Protein AF-0000000079996835 (afdb_homodimer)

InterPro domains:
  IPR000182 GNAT domain [PF00583] (16-102)
  IPR000182 GNAT domain [PS51186] (2-111)
  IPR016181 Acyl-CoA N-acyltransferase [SSF55729] (4-100)
  IPR051646 N-terminal NatB acetyltransferase catalytic subunit [PTHR45910] (1-108)

Organism: Pan paniscus (NCBI:txid9597)

Sequence (222 aa):
MTTLRAFTCDDLFRFNNINLDPLTETYGIPFYLQYLAHWPEYFIVAEAPGGELMGYIMGKAEGSVAREEWHGHVTALSVAPEFRRLGLAAKLMELLEEISERYEESTFQGYMTTLRAFTCDDLFRFNNINLDPLTETYGIPFYLQYLAHWPEYFIVAEAPGGELMGYIMGKAEGSVAREEWHGHVTALSVAPEFRRLGLAAKLMELLEEISERYEESTFQGY

pLDDT: mean 91.18, std 12.42, range [34.47, 98.88]

Structure (mmCIF, N/CA/C/O backbone):
data_AF-0000000079996835-model_v1
#
loop_
_entity.id
_entity.type
_entity.pdbx_description
1 polymer 'N-alpha-acetyltransferase 20'
#
loop_
_atom_site.group_PDB
_atom_site.id
_atom_site.type_symbol
_atom_site.label_atom_id
_atom_site.label_alt_id
_atom_site.label_comp_id
_atom_site.label_asym_id
_atom_site.label_entity_id
_atom_site.label_seq_id
_atom_site.pdbx_PDB_ins_code
_atom_site.Cartn_x
_atom_site.Cartn_y
_atom_site.Cartn_z
_atom_site.occupancy
_atom_site.B_iso_or_equiv
_atom_site.auth_seq_id
_atom_site.auth_comp_id
_atom_site.auth_asym_id
_atom_site.auth_atom_id
_atom_site.pdbx_PDB_model_num
ATOM 1 N N . MET A 1 1 ? 9.383 -21.031 5.32 1 89.31 1 MET A N 1
ATOM 2 C CA . MET A 1 1 ? 8.906 -19.75 5.805 1 89.31 1 MET A CA 1
ATOM 3 C C . MET A 1 1 ? 9.094 -18.656 4.746 1 89.31 1 MET A C 1
ATOM 5 O O . MET A 1 1 ? 10.008 -18.75 3.92 1 89.31 1 MET A O 1
ATOM 9 N N . THR A 1 2 ? 8.156 -17.766 4.52 1 96.62 2 THR A N 1
ATOM 10 C CA . THR A 1 2 ? 8.25 -16.688 3.543 1 96.62 2 THR A CA 1
ATOM 11 C C . THR A 1 2 ? 9.492 -15.836 3.797 1 96.62 2 THR A C 1
ATOM 13 O O . THR A 1 2 ? 9.805 -15.5 4.941 1 96.62 2 THR A O 1
ATOM 16 N N . THR A 1 3 ? 10.273 -15.68 2.754 1 98.19 3 THR A N 1
ATOM 17 C CA . THR A 1 3 ? 11.43 -14.789 2.842 1 98.19 3 THR A CA 1
ATOM 18 C C . THR A 1 3 ? 11.164 -13.484 2.094 1 98.19 3 THR A C 1
ATOM 20 O O . THR A 1 3 ? 10.648 -13.5 0.971 1 98.19 3 THR A O 1
ATOM 23 N N . LEU A 1 4 ? 11.469 -12.336 2.746 1 98.62 4 LEU A N 1
ATOM 24 C CA . LEU A 1 4 ? 11.5 -11.039 2.068 1 98.62 4 LEU A CA 1
ATOM 25 C C . LEU A 1 4 ? 12.922 -10.68 1.652 1 98.62 4 LEU A C 1
ATOM 27 O O . LEU A 1 4 ? 13.828 -10.664 2.486 1 98.62 4 LEU A O 1
ATOM 31 N N . ARG A 1 5 ? 13.094 -10.461 0.424 1 98.5 5 ARG A N 1
ATOM 32 C CA . ARG A 1 5 ? 14.422 -10.156 -0.09 1 98.5 5 ARG A CA 1
ATOM 33 C C . ARG A 1 5 ? 14.352 -9.117 -1.209 1 98.5 5 ARG A C 1
ATOM 35 O O . ARG A 1 5 ? 13.273 -8.828 -1.725 1 98.5 5 ARG A O 1
ATOM 42 N N . ALA A 1 6 ? 15.578 -8.633 -1.584 1 98.44 6 ALA A N 1
ATOM 43 C CA . ALA A 1 6 ? 15.664 -7.727 -2.725 1 98.44 6 ALA A CA 1
ATOM 44 C C . ALA A 1 6 ? 15.242 -8.422 -4.016 1 98.44 6 ALA A C 1
ATOM 46 O O . ALA A 1 6 ? 15.57 -9.586 -4.234 1 98.44 6 ALA A O 1
ATOM 47 N N . PHE A 1 7 ? 14.484 -7.676 -4.844 1 98.81 7 PHE A N 1
ATOM 48 C CA . PHE A 1 7 ? 14.148 -8.125 -6.191 1 98.81 7 PHE A CA 1
ATOM 49 C C . PHE A 1 7 ? 15.383 -8.156 -7.078 1 98.81 7 PHE A C 1
ATOM 51 O O . PHE A 1 7 ? 16.234 -7.266 -6.992 1 98.81 7 PHE A O 1
ATOM 58 N N . THR A 1 8 ? 15.508 -9.18 -7.867 1 98.44 8 THR A N 1
ATOM 59 C CA . THR A 1 8 ? 16.609 -9.281 -8.82 1 98.44 8 THR A CA 1
ATOM 60 C C . THR A 1 8 ? 16.078 -9.273 -10.25 1 98.44 8 THR A C 1
ATOM 62 O O . THR A 1 8 ? 14.883 -9.469 -10.484 1 98.44 8 THR A O 1
ATOM 65 N N . CYS A 1 9 ? 17 -9.07 -11.234 1 97.75 9 CYS A N 1
ATOM 66 C CA . CYS A 1 9 ? 16.625 -9.102 -12.641 1 97.75 9 CYS A CA 1
ATOM 67 C C . CYS A 1 9 ? 16.031 -10.453 -13.023 1 97.75 9 CYS A C 1
ATOM 69 O O . CYS A 1 9 ? 15.109 -10.531 -13.828 1 97.75 9 CYS A O 1
ATOM 71 N N . ASP A 1 10 ? 16.531 -11.5 -12.414 1 98.12 10 ASP A N 1
ATOM 72 C CA . ASP A 1 10 ? 16.031 -12.836 -12.711 1 98.12 10 ASP A CA 1
ATOM 73 C C . ASP A 1 10 ? 14.57 -12.977 -12.32 1 98.12 10 ASP A C 1
ATOM 75 O O . ASP A 1 10 ? 13.836 -13.758 -12.922 1 98.12 10 ASP A O 1
ATOM 79 N N . ASP A 1 11 ? 14.125 -12.273 -11.375 1 98.62 11 ASP A N 1
ATOM 80 C CA . ASP A 1 11 ? 12.75 -12.352 -10.898 1 98.62 11 ASP A CA 1
ATOM 81 C C . ASP A 1 11 ? 11.773 -11.859 -11.969 1 98.62 11 ASP A C 1
ATOM 83 O O . ASP A 1 11 ? 10.602 -12.219 -11.961 1 98.62 11 ASP A O 1
ATOM 87 N N . LEU A 1 12 ? 12.289 -11.039 -12.945 1 97.81 12 LEU A N 1
ATOM 88 C CA . LEU A 1 12 ? 11.453 -10.531 -14.031 1 97.81 12 LEU A CA 1
ATOM 89 C C . LEU A 1 12 ? 10.945 -11.68 -14.906 1 97.81 12 LEU A C 1
ATOM 91 O O . LEU A 1 12 ? 9.898 -11.562 -15.539 1 97.81 12 LEU A O 1
ATOM 95 N N . PHE A 1 13 ? 11.641 -12.766 -14.844 1 96.94 13 PHE A N 1
ATOM 96 C CA . PHE A 1 13 ? 11.258 -13.922 -15.656 1 96.94 13 PHE A CA 1
ATOM 97 C C . PHE A 1 13 ? 10.43 -14.906 -14.844 1 96.94 13 PHE A C 1
ATOM 99 O O . PHE A 1 13 ? 9.945 -15.898 -15.383 1 96.94 13 PHE A O 1
ATOM 106 N N . ARG A 1 14 ? 10.195 -14.578 -13.602 1 97.69 14 ARG A N 1
ATOM 107 C CA . ARG A 1 14 ? 9.602 -15.578 -12.734 1 97.69 14 ARG A CA 1
ATOM 108 C C . ARG A 1 14 ? 8.312 -15.062 -12.102 1 97.69 14 ARG A C 1
ATOM 110 O O . ARG A 1 14 ? 7.586 -15.82 -11.453 1 97.69 14 ARG A O 1
ATOM 117 N N . PHE A 1 15 ? 7.984 -13.773 -12.211 1 97.69 15 PHE A N 1
ATOM 118 C CA . PHE A 1 15 ? 6.918 -13.227 -11.383 1 97.69 15 PHE A CA 1
ATOM 119 C C . PHE A 1 15 ? 5.598 -13.211 -12.148 1 97.69 15 PHE A C 1
ATOM 121 O O . PHE A 1 15 ? 4.699 -12.43 -11.828 1 97.69 15 PHE A O 1
ATOM 128 N N . ASN A 1 16 ? 5.43 -14.078 -13.195 1 96.69 16 ASN A N 1
ATOM 129 C CA . ASN A 1 16 ? 4.227 -14.117 -14.023 1 96.69 16 ASN A CA 1
ATOM 130 C C . ASN A 1 16 ? 3.002 -14.531 -13.211 1 96.69 16 ASN A C 1
ATOM 132 O O . ASN A 1 16 ? 1.889 -14.078 -13.484 1 96.69 16 ASN A O 1
ATOM 136 N N . ASN A 1 17 ? 3.197 -15.453 -12.328 1 96.94 17 ASN A N 1
ATOM 137 C CA . ASN A 1 17 ? 2.066 -15.867 -11.508 1 96.94 17 ASN A CA 1
ATOM 138 C C . ASN A 1 17 ? 1.447 -14.68 -10.773 1 96.94 17 ASN A C 1
ATOM 140 O O . ASN A 1 17 ? 0.277 -14.727 -10.391 1 96.94 17 ASN A O 1
ATOM 144 N N . ILE A 1 18 ? 2.256 -13.641 -10.5 1 97.44 18 ILE A N 1
ATOM 145 C CA . ILE A 1 18 ? 1.766 -12.414 -9.883 1 97.44 18 ILE A CA 1
ATOM 146 C C . ILE A 1 18 ? 1.164 -11.5 -10.953 1 97.44 18 ILE A C 1
ATOM 148 O O . ILE A 1 18 ? 0.012 -11.078 -10.844 1 97.44 18 ILE A O 1
ATOM 152 N N . ASN A 1 19 ? 1.888 -11.32 -12.047 1 96.44 19 ASN A N 1
ATOM 153 C CA . ASN A 1 19 ? 1.598 -10.227 -12.969 1 96.44 19 ASN A CA 1
ATOM 154 C C . ASN A 1 19 ? 0.562 -10.633 -14.016 1 96.44 19 ASN A C 1
ATOM 156 O O . ASN A 1 19 ? -0.036 -9.773 -14.664 1 96.44 19 ASN A O 1
ATOM 160 N N . LEU A 1 20 ? 0.312 -11.938 -14.148 1 93.94 20 LEU A N 1
ATOM 161 C CA . LEU A 1 20 ? -0.724 -12.352 -15.086 1 93.94 20 LEU A CA 1
ATOM 162 C C . LEU A 1 20 ? -2.109 -12.227 -14.461 1 93.94 20 LEU A C 1
ATOM 164 O O . LEU A 1 20 ? -3.121 -12.344 -15.156 1 93.94 20 LEU A O 1
ATOM 168 N N . ASP A 1 21 ? -2.129 -12.016 -13.203 1 90.75 21 ASP A N 1
ATOM 169 C CA . ASP A 1 21 ? -3.389 -11.695 -12.531 1 90.75 21 ASP A CA 1
ATOM 170 C C . ASP A 1 21 ? -4.02 -10.438 -13.117 1 90.75 21 ASP A C 1
ATOM 172 O O . ASP A 1 21 ? -3.4 -9.367 -13.125 1 90.75 21 ASP A O 1
ATOM 176 N N . PRO A 1 22 ? -5.277 -10.461 -13.594 1 86 22 PRO A N 1
ATOM 177 C CA . PRO A 1 22 ? -5.91 -9.297 -14.227 1 86 22 PRO A CA 1
ATOM 178 C C . PRO A 1 22 ? -6.062 -8.117 -13.266 1 86 22 PRO A C 1
ATOM 180 O O . PRO A 1 22 ? -6.266 -6.98 -13.711 1 86 22 PRO A O 1
ATOM 183 N N . LEU A 1 23 ? -5.93 -8.359 -11.969 1 82.19 23 LEU A N 1
ATOM 184 C CA . LEU A 1 23 ? -6.109 -7.301 -10.984 1 82.19 23 LEU A CA 1
ATOM 185 C C . LEU A 1 23 ? -4.785 -6.613 -10.68 1 82.19 23 LEU A C 1
ATOM 187 O O . LEU A 1 23 ? -4.758 -5.59 -9.984 1 82.19 23 LEU A O 1
ATOM 191 N N . THR A 1 24 ? -3.715 -7.188 -11.133 1 89.06 24 THR A N 1
ATOM 192 C CA . THR A 1 24 ? -2.398 -6.57 -11 1 89.06 24 THR A CA 1
ATOM 193 C C . THR A 1 24 ? -2.127 -5.617 -12.156 1 89.06 24 THR A C 1
ATOM 195 O O . THR A 1 24 ? -2.307 -5.977 -13.32 1 89.06 24 THR A O 1
ATOM 198 N N . GLU A 1 25 ? -1.772 -4.332 -11.766 1 88.25 25 GLU A N 1
ATOM 199 C CA . GLU A 1 25 ? -1.238 -3.443 -12.797 1 88.25 25 GLU A CA 1
ATOM 200 C C . GLU A 1 25 ? 0.163 -3.873 -13.219 1 88.25 25 GLU A C 1
ATOM 202 O O . GLU A 1 25 ? 1.099 -3.844 -12.414 1 88.25 25 GLU A O 1
ATOM 207 N N . THR A 1 26 ? 0.209 -4.277 -14.477 1 94.94 26 THR A N 1
ATOM 208 C CA . THR A 1 26 ? 1.486 -4.762 -14.992 1 94.94 26 THR A CA 1
ATOM 209 C C . THR A 1 26 ? 2.141 -3.715 -15.883 1 94.94 26 THR A C 1
ATOM 211 O O . THR A 1 26 ? 1.493 -3.156 -16.766 1 94.94 26 THR A O 1
ATOM 214 N N . TYR A 1 27 ? 3.443 -3.551 -15.648 1 96.94 27 TYR A N 1
ATOM 215 C CA . TYR A 1 27 ? 4.242 -2.613 -16.438 1 96.94 27 TYR A CA 1
ATOM 216 C C . TYR A 1 27 ? 5.145 -3.352 -17.422 1 96.94 27 TYR A C 1
ATOM 218 O O . TYR A 1 27 ? 5.32 -4.57 -17.312 1 96.94 27 TYR A O 1
ATOM 226 N N . GLY A 1 28 ? 5.668 -2.621 -18.438 1 97.06 28 GLY A N 1
ATOM 227 C CA . GLY A 1 28 ? 6.688 -3.211 -19.297 1 97.06 28 GLY A CA 1
ATOM 228 C C . GLY A 1 28 ? 7.996 -3.467 -18.578 1 97.06 28 GLY A C 1
ATOM 229 O O . GLY A 1 28 ? 8.297 -2.807 -17.578 1 97.06 28 GLY A O 1
ATOM 230 N N . ILE A 1 29 ? 8.789 -4.324 -19.141 1 97.06 29 ILE A N 1
ATOM 231 C CA . ILE A 1 29 ? 10.039 -4.75 -18.531 1 97.06 29 ILE A CA 1
ATOM 232 C C . ILE A 1 29 ? 10.945 -3.541 -18.312 1 97.06 29 ILE A C 1
ATOM 234 O O . ILE A 1 29 ? 11.555 -3.393 -17.25 1 97.06 29 ILE A O 1
ATOM 238 N N . PRO A 1 30 ? 11.078 -2.6 -19.266 1 98.19 30 PRO A N 1
ATOM 239 C CA . PRO A 1 30 ? 11.961 -1.453 -19.031 1 98.19 30 PRO A CA 1
ATOM 240 C C . PRO A 1 30 ? 11.578 -0.647 -17.797 1 98.19 30 PRO A C 1
ATOM 242 O O . PRO A 1 30 ? 12.453 -0.089 -17.125 1 98.19 30 PRO A O 1
ATOM 245 N N . PHE A 1 31 ? 10.328 -0.581 -17.484 1 98.56 31 PHE A N 1
ATOM 246 C CA . PHE A 1 31 ? 9.859 0.15 -16.312 1 98.56 31 PHE A CA 1
ATOM 247 C C . PHE A 1 31 ? 10.375 -0.497 -15.039 1 98.56 31 PHE A C 1
ATOM 249 O O . PHE A 1 31 ? 10.93 0.184 -14.172 1 98.56 31 PHE A O 1
ATOM 256 N N . TYR A 1 32 ? 10.203 -1.784 -14.953 1 98.44 32 TYR A N 1
ATOM 257 C CA . TYR A 1 32 ? 10.711 -2.506 -13.797 1 98.44 32 TYR A CA 1
ATOM 258 C C . TYR A 1 32 ? 12.227 -2.354 -13.672 1 98.44 32 TYR A C 1
ATOM 260 O O . TYR A 1 32 ? 12.75 -2.166 -12.57 1 98.44 32 TYR A O 1
ATOM 268 N N . LEU A 1 33 ? 12.859 -2.369 -14.789 1 98.44 33 LEU A N 1
ATOM 269 C CA . LEU A 1 33 ? 14.312 -2.266 -14.781 1 98.44 33 LEU A CA 1
ATOM 270 C C . LEU A 1 33 ? 14.758 -0.882 -14.328 1 98.44 33 LEU A C 1
ATOM 272 O O . LEU A 1 33 ? 15.781 -0.747 -13.648 1 98.44 33 LEU A O 1
ATOM 276 N N . GLN A 1 34 ? 14.094 0.118 -14.656 1 98.25 34 GLN A N 1
ATOM 277 C CA . GLN A 1 34 ? 14.406 1.466 -14.188 1 98.25 34 GLN A CA 1
ATOM 278 C C . GLN A 1 34 ? 14.344 1.548 -12.664 1 98.25 34 GLN A C 1
ATOM 280 O O . GLN A 1 34 ? 15.242 2.119 -12.039 1 98.25 34 GLN A O 1
ATOM 285 N N . TYR A 1 35 ? 13.359 0.982 -12.164 1 97.88 35 TYR A N 1
ATOM 286 C CA . TYR A 1 35 ? 13.219 1.005 -10.719 1 97.88 35 TYR A CA 1
ATOM 287 C C . TYR A 1 35 ? 14.32 0.185 -10.047 1 97.88 35 TYR A C 1
ATOM 289 O O . TYR A 1 35 ? 14.867 0.592 -9.023 1 97.88 35 TYR A O 1
ATOM 297 N N . LEU A 1 36 ? 14.578 -0.974 -10.641 1 98.12 36 LEU A N 1
ATOM 298 C CA . LEU A 1 36 ? 15.641 -1.817 -10.109 1 98.12 36 LEU A CA 1
ATOM 299 C C . LEU A 1 36 ? 16.984 -1.093 -10.148 1 98.12 36 LEU A C 1
ATOM 301 O O . LEU A 1 36 ? 17.781 -1.201 -9.219 1 98.12 36 LEU A O 1
ATOM 305 N N . ALA A 1 37 ? 17.234 -0.301 -11.141 1 97.75 37 ALA A N 1
ATOM 306 C CA . ALA A 1 37 ? 18.5 0.398 -11.336 1 97.75 37 ALA A CA 1
ATOM 307 C C . ALA A 1 37 ? 18.625 1.58 -10.375 1 97.75 37 ALA A C 1
ATOM 309 O O . ALA A 1 37 ? 19.703 1.837 -9.836 1 97.75 37 ALA A O 1
ATOM 310 N N . HIS A 1 38 ? 17.531 2.211 -10.086 1 97 38 HIS A N 1
ATOM 311 C CA . HIS A 1 38 ? 17.609 3.477 -9.367 1 97 38 HIS A CA 1
ATOM 312 C C . HIS A 1 38 ? 17.297 3.293 -7.887 1 97 38 HIS A C 1
ATOM 314 O O . HIS A 1 38 ? 17.828 4.008 -7.035 1 97 38 HIS A O 1
ATOM 320 N N . TRP A 1 39 ? 16.406 2.4 -7.621 1 96.69 39 TRP A N 1
ATOM 321 C CA . TRP A 1 39 ? 15.945 2.221 -6.246 1 96.69 39 TRP A CA 1
ATOM 322 C C . TRP A 1 39 ? 15.898 0.743 -5.875 1 96.69 39 TRP A C 1
ATOM 324 O O . TRP A 1 39 ? 14.875 0.244 -5.402 1 96.69 39 TRP A O 1
ATOM 334 N N . PRO A 1 40 ? 17 -0.025 -5.984 1 97.44 40 PRO A N 1
ATOM 335 C CA . PRO A 1 40 ? 16.969 -1.468 -5.73 1 97.44 40 PRO A CA 1
ATOM 336 C C . PRO A 1 40 ? 16.531 -1.808 -4.309 1 97.44 40 PRO A C 1
ATOM 338 O O . PRO A 1 40 ? 15.914 -2.848 -4.078 1 97.44 40 PRO A O 1
ATOM 341 N N . GLU A 1 41 ? 16.75 -0.926 -3.314 1 96.94 41 GLU A N 1
ATOM 342 C CA . GLU A 1 41 ? 16.375 -1.192 -1.931 1 96.94 41 GLU A CA 1
ATOM 343 C C . GLU A 1 41 ? 14.859 -1.11 -1.75 1 96.94 41 GLU A C 1
ATOM 345 O O . GLU A 1 41 ? 14.312 -1.646 -0.782 1 96.94 41 GLU A O 1
ATOM 350 N N . TYR A 1 42 ? 14.211 -0.406 -2.688 1 97.75 42 TYR A N 1
ATOM 351 C CA . TYR A 1 42 ? 12.773 -0.206 -2.609 1 97.75 42 TYR A CA 1
ATOM 352 C C . TYR A 1 42 ? 12.031 -1.228 -3.465 1 97.75 42 TYR A C 1
ATOM 354 O O . TYR A 1 42 ? 10.844 -1.062 -3.754 1 97.75 42 TYR A O 1
ATOM 362 N N . PHE A 1 43 ? 12.688 -2.232 -3.943 1 98.75 43 PHE A N 1
ATOM 363 C CA . PHE A 1 43 ? 12.117 -3.295 -4.762 1 98.75 43 PHE A CA 1
ATOM 364 C C . PHE A 1 43 ? 12.305 -4.652 -4.098 1 98.75 43 PHE A C 1
ATOM 366 O O . PHE A 1 43 ? 13.383 -5.246 -4.184 1 98.75 43 PHE A O 1
ATOM 373 N N . ILE A 1 44 ? 11.211 -5.117 -3.459 1 98.81 44 ILE A N 1
ATOM 374 C CA . ILE A 1 44 ? 11.266 -6.273 -2.57 1 98.81 44 ILE A CA 1
ATOM 375 C C . ILE A 1 44 ? 10.305 -7.352 -3.064 1 98.81 44 ILE A C 1
ATOM 377 O O . ILE A 1 44 ? 9.203 -7.043 -3.535 1 98.81 44 ILE A O 1
ATOM 381 N N . VAL A 1 45 ? 10.711 -8.547 -2.934 1 98.88 45 VAL A N 1
ATOM 382 C CA . VAL A 1 45 ? 9.867 -9.672 -3.309 1 98.88 45 VAL A CA 1
ATOM 383 C C . VAL A 1 45 ? 9.727 -10.625 -2.129 1 98.88 45 VAL A C 1
ATOM 385 O O . VAL A 1 45 ? 10.664 -10.805 -1.349 1 98.88 45 VAL A O 1
ATOM 388 N N . ALA A 1 46 ? 8.555 -11.117 -1.903 1 98.88 46 ALA A N 1
ATOM 389 C CA . ALA A 1 46 ? 8.281 -12.227 -0.994 1 98.88 46 ALA A CA 1
ATOM 390 C C . ALA A 1 46 ? 8.406 -13.57 -1.713 1 98.88 46 ALA A C 1
ATOM 392 O O . ALA A 1 46 ? 7.777 -13.781 -2.754 1 98.88 46 ALA A O 1
ATOM 393 N N . GLU A 1 47 ? 9.203 -14.422 -1.132 1 98.88 47 GLU A N 1
ATOM 394 C CA . GLU A 1 47 ? 9.484 -15.711 -1.767 1 98.88 47 GLU A CA 1
ATOM 395 C C . GLU A 1 47 ? 9.172 -16.875 -0.826 1 98.88 47 GLU A C 1
ATOM 397 O O . GLU A 1 47 ? 9.539 -16.828 0.352 1 98.88 47 GLU A O 1
ATOM 402 N N . ALA A 1 48 ? 8.508 -17.891 -1.335 1 98.5 48 ALA A N 1
ATOM 403 C CA . ALA A 1 48 ? 8.211 -19.109 -0.588 1 98.5 48 ALA A CA 1
ATOM 404 C C . ALA A 1 48 ? 9.453 -19.984 -0.448 1 98.5 48 ALA A C 1
ATOM 406 O O . ALA A 1 48 ? 10.43 -19.812 -1.182 1 98.5 48 ALA A O 1
ATOM 407 N N . PRO A 1 49 ? 9.391 -20.891 0.499 1 96.94 49 PRO A N 1
ATOM 408 C CA . PRO A 1 49 ? 10.539 -21.797 0.679 1 96.94 49 PRO A CA 1
ATOM 409 C C . PRO A 1 49 ? 10.914 -22.531 -0.599 1 96.94 49 PRO A C 1
ATOM 411 O O . PRO A 1 49 ? 12.094 -22.812 -0.838 1 96.94 49 PRO A O 1
ATOM 414 N N . GLY A 1 50 ? 10 -22.828 -1.411 1 96.19 50 GLY A N 1
ATOM 415 C CA . GLY A 1 50 ? 10.234 -23.547 -2.648 1 96.19 50 GLY A CA 1
ATOM 416 C C . GLY A 1 50 ? 10.695 -22.656 -3.787 1 96.19 50 GLY A C 1
ATOM 417 O O . GLY A 1 50 ? 10.938 -23.141 -4.898 1 96.19 50 GLY A O 1
ATOM 418 N N . GLY A 1 51 ? 10.773 -21.438 -3.582 1 97.12 51 GLY A N 1
ATOM 419 C CA . GLY A 1 51 ? 11.297 -20.531 -4.582 1 97.12 51 GLY A CA 1
ATOM 420 C C . GLY A 1 51 ? 10.211 -19.781 -5.328 1 97.12 51 GLY A C 1
ATOM 421 O O . GLY A 1 51 ? 10.5 -18.859 -6.105 1 97.12 51 GLY A O 1
ATOM 422 N N . GLU A 1 52 ? 8.992 -20.109 -5.102 1 98.12 52 GLU A N 1
ATOM 423 C CA . GLU A 1 52 ? 7.883 -19.422 -5.762 1 98.12 52 GLU A CA 1
ATOM 424 C C . GLU A 1 52 ? 7.762 -17.969 -5.277 1 98.12 52 GLU A C 1
ATOM 426 O O . GLU A 1 52 ? 7.875 -17.703 -4.082 1 98.12 52 GLU A O 1
ATOM 431 N N . LEU A 1 53 ? 7.656 -17.078 -6.266 1 98.75 53 LEU A N 1
ATOM 432 C CA . LEU A 1 53 ? 7.41 -15.703 -5.883 1 98.75 53 LEU A CA 1
ATOM 433 C C . LEU A 1 53 ? 5.961 -15.508 -5.453 1 98.75 53 LEU A C 1
ATOM 435 O O . LEU A 1 53 ? 5.035 -15.883 -6.176 1 98.75 53 LEU A O 1
ATOM 439 N N . MET A 1 54 ? 5.82 -14.953 -4.258 1 98.69 54 MET A N 1
ATOM 440 C CA . MET A 1 54 ? 4.496 -14.844 -3.65 1 98.69 54 MET A CA 1
ATOM 441 C C . MET A 1 54 ? 3.904 -13.461 -3.889 1 98.69 54 MET A C 1
ATOM 443 O O . MET A 1 54 ? 2.684 -13.312 -3.971 1 98.69 54 MET A O 1
ATOM 447 N N . GLY A 1 55 ? 4.633 -12.414 -3.99 1 98.62 55 GLY A N 1
ATOM 448 C CA . GLY A 1 55 ? 4.273 -11.016 -4.172 1 98.62 55 GLY A CA 1
ATOM 449 C C . GLY A 1 55 ? 5.473 -10.086 -4.156 1 98.62 55 GLY A C 1
ATOM 450 O O . GLY A 1 55 ? 6.594 -10.516 -3.869 1 98.62 55 GLY A O 1
ATOM 451 N N . TYR A 1 56 ? 5.234 -8.891 -4.512 1 98.81 56 TYR A N 1
ATOM 452 C CA . TYR A 1 56 ? 6.32 -7.922 -4.457 1 98.81 56 TYR A CA 1
ATOM 453 C C . TYR A 1 56 ? 5.789 -6.516 -4.211 1 98.81 56 TYR A C 1
ATOM 455 O O . TYR A 1 56 ? 4.586 -6.27 -4.348 1 98.81 56 TYR A O 1
ATOM 463 N N . ILE A 1 57 ? 6.641 -5.652 -3.768 1 98.62 57 ILE A N 1
ATOM 464 C CA . ILE A 1 57 ? 6.402 -4.219 -3.635 1 98.62 57 ILE A CA 1
ATOM 465 C C . ILE A 1 57 ? 7.551 -3.441 -4.273 1 98.62 57 ILE A C 1
ATOM 467 O O . ILE A 1 57 ? 8.711 -3.84 -4.164 1 98.62 57 ILE A O 1
ATOM 471 N N . MET A 1 58 ? 7.234 -2.459 -5.016 1 98.12 58 MET A N 1
ATOM 472 C CA . MET A 1 58 ? 8.281 -1.576 -5.527 1 98.12 58 MET A CA 1
ATOM 473 C C . MET A 1 58 ? 7.91 -0.113 -5.312 1 98.12 58 MET A C 1
ATOM 475 O O . MET A 1 58 ? 6.73 0.247 -5.352 1 98.12 58 MET A O 1
ATOM 479 N N . GLY A 1 59 ? 8.898 0.628 -4.996 1 96.81 59 GLY A N 1
ATOM 480 C CA . GLY A 1 59 ? 8.75 2.057 -4.766 1 96.81 59 G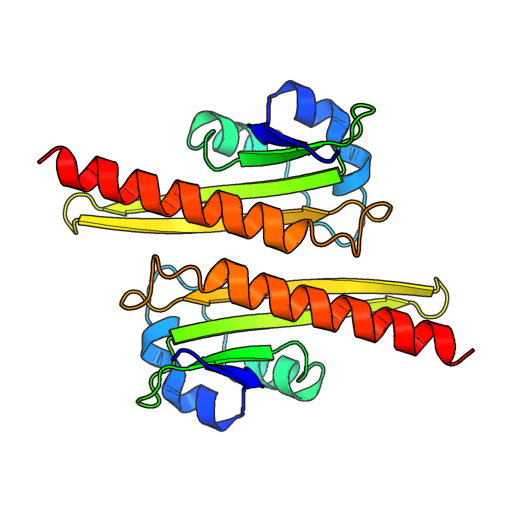LY A CA 1
ATOM 481 C C . GLY A 1 59 ? 10.008 2.846 -5.078 1 96.81 59 GLY A C 1
ATOM 482 O O . GLY A 1 59 ? 10.922 2.336 -5.73 1 96.81 59 GLY A O 1
ATOM 483 N N . LYS A 1 60 ? 9.922 4.07 -4.762 1 94.25 60 LYS A N 1
ATOM 484 C CA . LYS A 1 60 ? 11.039 4.988 -4.961 1 94.25 60 LYS A CA 1
ATOM 485 C C . LYS A 1 60 ? 11.117 6.012 -3.832 1 94.25 60 LYS A C 1
ATOM 487 O O . LYS A 1 60 ? 10.133 6.25 -3.135 1 94.25 60 LYS A O 1
ATOM 492 N N . ALA A 1 61 ? 12.344 6.461 -3.686 1 89.81 61 ALA A N 1
ATOM 493 C CA . ALA A 1 61 ? 12.555 7.598 -2.791 1 89.81 61 ALA A CA 1
ATOM 494 C C . ALA A 1 61 ? 12.438 8.922 -3.549 1 89.81 61 ALA A C 1
ATOM 496 O O . ALA A 1 61 ? 12.984 9.062 -4.641 1 89.81 61 ALA A O 1
ATOM 497 N N . GLU A 1 62 ? 11.594 9.75 -2.996 1 85.12 62 GLU A N 1
ATOM 498 C CA . GLU A 1 62 ? 11.438 11.086 -3.568 1 85.12 62 GLU A CA 1
ATOM 499 C C . GLU A 1 62 ? 11.719 12.164 -2.529 1 85.12 62 GLU A C 1
ATOM 501 O O . GLU A 1 62 ? 11.406 11.992 -1.349 1 85.12 62 GLU A O 1
ATOM 506 N N . GLY A 1 63 ? 12.336 13.242 -2.938 1 79.56 63 GLY A N 1
ATOM 507 C CA . GLY A 1 63 ? 12.625 14.344 -2.031 1 79.56 63 GLY A CA 1
ATOM 508 C C . GLY A 1 63 ? 13.758 15.227 -2.508 1 79.56 63 GLY A C 1
ATOM 509 O O . GLY A 1 63 ? 14.078 15.258 -3.699 1 79.56 63 GLY A O 1
ATOM 510 N N . SER A 1 64 ? 13.977 16.172 -1.681 1 74.88 64 SER A N 1
ATOM 511 C CA . SER A 1 64 ? 15 17.156 -2.012 1 74.88 64 SER A CA 1
ATOM 512 C C . SER A 1 64 ? 15.984 17.344 -0.86 1 74.88 64 SER A C 1
ATOM 514 O O . SER A 1 64 ? 15.578 17.406 0.302 1 74.88 64 SER A O 1
ATOM 516 N N . VAL A 1 65 ? 17.234 17.297 -1.214 1 69 65 VAL A N 1
ATOM 517 C CA . VAL A 1 65 ? 18.281 17.609 -0.257 1 69 65 VAL A CA 1
ATOM 518 C C . VAL A 1 65 ? 18.094 19.031 0.273 1 69 65 VAL A C 1
ATOM 520 O O . VAL A 1 65 ? 18.25 19.281 1.471 1 69 65 VAL A O 1
ATOM 523 N N . ALA A 1 66 ? 17.734 19.922 -0.599 1 68.12 66 ALA A N 1
ATOM 524 C CA . ALA A 1 66 ? 17.562 21.312 -0.224 1 68.12 66 ALA A CA 1
ATOM 525 C C . ALA A 1 66 ? 16.5 21.469 0.852 1 68.12 66 ALA A C 1
ATOM 527 O O . ALA A 1 66 ? 16.641 22.266 1.776 1 68.12 66 ALA A O 1
ATOM 528 N N . ARG A 1 67 ? 15.516 20.578 0.738 1 73.69 67 ARG A N 1
ATOM 529 C CA . ARG A 1 67 ? 14.406 20.656 1.679 1 73.69 67 ARG A CA 1
ATOM 530 C C . ARG A 1 67 ? 14.586 19.656 2.824 1 73.69 67 ARG A C 1
ATOM 532 O O . ARG A 1 67 ? 13.812 19.656 3.779 1 73.69 67 ARG A O 1
ATOM 539 N N . GLU A 1 68 ? 15.656 18.953 2.65 1 70.12 68 GLU A N 1
ATOM 540 C CA . GLU A 1 68 ? 15.961 17.922 3.65 1 70.12 68 GLU A CA 1
ATOM 541 C C . GLU A 1 68 ? 14.758 17.031 3.896 1 70.12 68 GLU A C 1
ATOM 543 O O . GLU A 1 68 ? 14.461 16.672 5.043 1 70.12 68 GLU A O 1
ATOM 548 N N . GLU A 1 69 ? 13.938 16.844 2.83 1 75.25 69 GLU A N 1
ATOM 549 C CA . GLU A 1 69 ? 12.75 16 2.967 1 75.25 69 GLU A CA 1
ATOM 550 C C . GLU A 1 69 ? 12.766 14.859 1.96 1 75.25 69 GLU A C 1
ATOM 552 O O . GLU A 1 69 ? 13.039 15.07 0.776 1 75.25 69 GLU A O 1
ATOM 557 N N . TRP A 1 70 ? 12.805 13.609 2.482 1 79.12 70 TRP A N 1
ATOM 558 C C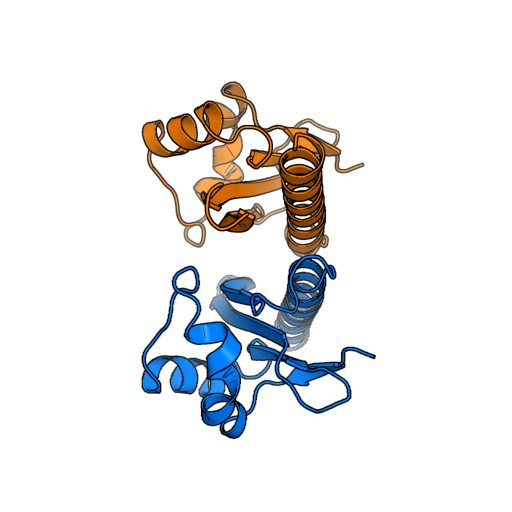A . TRP A 1 70 ? 12.695 12.398 1.678 1 79.12 70 TRP A CA 1
ATOM 559 C C . TRP A 1 70 ? 11.445 11.602 2.061 1 79.12 70 TRP A C 1
ATOM 561 O O . TRP A 1 70 ? 11.062 11.57 3.23 1 79.12 70 TRP A O 1
ATOM 571 N N . HIS A 1 71 ? 10.789 11.164 1.136 1 84.75 71 HIS A N 1
ATOM 572 C CA . HIS A 1 71 ? 9.633 10.312 1.412 1 84.75 71 HIS A CA 1
ATOM 573 C C . HIS A 1 71 ? 9.586 9.117 0.464 1 84.75 71 HIS A C 1
ATOM 575 O O . HIS A 1 71 ? 10 9.227 -0.692 1 84.75 71 HIS A O 1
ATOM 581 N N . GLY A 1 72 ? 9.211 7.945 0.964 1 90.12 72 GLY A N 1
ATOM 582 C CA . GLY A 1 72 ? 8.977 6.77 0.138 1 90.12 72 GLY A CA 1
ATOM 583 C C . GLY A 1 72 ? 7.645 6.801 -0.583 1 90.12 72 GLY A C 1
ATOM 584 O O . GLY A 1 72 ? 6.641 7.246 -0.023 1 90.12 72 GLY A O 1
ATOM 585 N N . HIS A 1 73 ? 7.684 6.465 -1.803 1 93.06 73 HIS A N 1
ATOM 586 C CA . HIS A 1 73 ? 6.5 6.32 -2.645 1 93.06 73 HIS A CA 1
ATOM 587 C C . HIS A 1 73 ? 6.355 4.887 -3.15 1 93.06 73 HIS A C 1
ATOM 589 O O . HIS A 1 73 ? 7.281 4.34 -3.752 1 93.06 73 HIS A O 1
ATOM 595 N N . VAL A 1 74 ? 5.188 4.328 -2.738 1 95.31 74 VAL A N 1
ATOM 596 C CA . VAL A 1 74 ? 4.906 2.99 -3.256 1 95.31 74 VAL A CA 1
ATOM 597 C C . VAL A 1 74 ? 4.32 3.092 -4.66 1 95.31 74 VAL A C 1
ATOM 599 O O . VAL A 1 74 ? 3.348 3.812 -4.887 1 95.31 74 VAL A O 1
ATOM 602 N N . THR A 1 75 ? 4.93 2.406 -5.602 1 95.94 75 THR A N 1
ATOM 603 C CA . THR A 1 75 ? 4.5 2.428 -6.992 1 95.94 75 THR A CA 1
ATOM 604 C C . THR A 1 75 ? 3.615 1.223 -7.305 1 95.94 75 THR A C 1
ATOM 606 O O . THR A 1 75 ? 2.6 1.353 -7.988 1 95.94 75 THR A O 1
ATOM 609 N N . ALA A 1 76 ? 3.992 0.096 -6.797 1 96.56 76 ALA A N 1
ATOM 610 C CA . ALA A 1 76 ? 3.219 -1.12 -7.031 1 96.56 76 ALA A CA 1
ATOM 611 C C . ALA A 1 76 ? 3.371 -2.102 -5.871 1 96.56 76 ALA A C 1
ATOM 613 O O . ALA A 1 76 ? 4.434 -2.18 -5.254 1 96.56 76 ALA A O 1
ATOM 614 N N . LEU A 1 77 ? 2.355 -2.795 -5.578 1 98 77 LEU A N 1
ATOM 615 C CA . LEU A 1 77 ? 2.307 -3.902 -4.629 1 98 77 LEU A CA 1
ATOM 616 C C . LEU A 1 77 ? 1.291 -4.949 -5.07 1 98 77 LEU A C 1
ATOM 618 O O . LEU A 1 77 ? 0.138 -4.621 -5.355 1 98 77 LEU A O 1
ATOM 622 N N . SER A 1 78 ? 1.751 -6.156 -5.219 1 97.44 78 SER A N 1
ATOM 623 C CA . SER A 1 78 ? 0.838 -7.219 -5.633 1 97.44 78 SER A CA 1
ATOM 624 C C . SER A 1 78 ? 1.216 -8.555 -5 1 97.44 78 SER A C 1
ATOM 626 O O . SER A 1 78 ? 2.398 -8.836 -4.789 1 97.44 78 SER A O 1
ATOM 628 N N . VAL A 1 79 ? 0.217 -9.273 -4.68 1 97.06 79 VAL A N 1
ATOM 629 C CA . VAL A 1 79 ? 0.353 -10.625 -4.16 1 97.06 79 VAL A CA 1
ATOM 630 C C . VAL A 1 79 ? -0.324 -11.617 -5.109 1 97.06 79 VAL A C 1
ATOM 632 O O . VAL A 1 79 ? -1.436 -11.367 -5.582 1 97.06 79 VAL A O 1
ATOM 635 N N . ALA A 1 80 ? 0.392 -12.688 -5.441 1 96.94 80 ALA A N 1
ATOM 636 C CA . ALA A 1 80 ? -0.179 -13.719 -6.309 1 96.94 80 ALA A CA 1
ATOM 637 C C . ALA A 1 80 ? -1.472 -14.273 -5.719 1 96.94 80 ALA A C 1
ATOM 639 O O . ALA A 1 80 ? -1.597 -14.414 -4.5 1 96.94 80 ALA A O 1
ATOM 640 N N . PRO A 1 81 ? -2.396 -14.656 -6.625 1 93.19 81 PRO A N 1
ATOM 641 C CA . PRO A 1 81 ? -3.699 -15.125 -6.145 1 93.19 81 PRO A CA 1
ATOM 642 C C . PRO A 1 81 ? -3.58 -16.281 -5.148 1 93.19 81 PRO A C 1
ATOM 644 O O . PRO A 1 81 ? -4.293 -16.297 -4.141 1 93.19 81 PRO A O 1
ATOM 647 N N . GLU A 1 82 ? -2.664 -17.188 -5.336 1 93.25 82 GLU A N 1
ATOM 648 C CA . GLU A 1 82 ? -2.572 -18.391 -4.527 1 93.25 82 GLU A CA 1
ATOM 649 C C . GLU A 1 82 ? -1.936 -18.109 -3.172 1 93.25 82 GLU A C 1
ATOM 651 O O . GLU A 1 82 ? -1.945 -18.969 -2.281 1 93.25 82 GLU A O 1
ATOM 656 N N . PHE A 1 83 ? -1.483 -16.844 -2.945 1 95 83 PHE A N 1
ATOM 657 C CA . PHE A 1 83 ? -0.804 -16.516 -1.698 1 95 83 PHE A CA 1
ATOM 658 C C . PHE A 1 83 ? -1.495 -15.352 -0.993 1 95 83 PHE A C 1
ATOM 660 O O . PHE A 1 83 ? -0.889 -14.672 -0.159 1 95 83 PHE A O 1
ATOM 667 N N . ARG A 1 84 ? -2.715 -15.102 -1.353 1 92 84 ARG A N 1
ATOM 668 C CA . ARG A 1 84 ? -3.463 -14.039 -0.693 1 92 84 ARG A CA 1
ATOM 669 C C . ARG A 1 84 ? -3.916 -14.469 0.699 1 92 84 ARG A C 1
ATOM 671 O O . ARG A 1 84 ? -3.773 -15.633 1.07 1 92 84 ARG A O 1
ATOM 678 N N . ARG A 1 85 ? -4.148 -13.555 1.548 1 89.62 85 ARG A N 1
ATOM 679 C CA . ARG A 1 85 ? -4.676 -13.742 2.895 1 89.62 85 ARG A CA 1
ATOM 680 C C . ARG A 1 85 ? -3.613 -14.312 3.826 1 89.62 85 ARG A C 1
ATOM 682 O O . ARG A 1 85 ? -3.93 -15.055 4.758 1 89.62 85 ARG A O 1
ATOM 689 N N . LEU A 1 86 ? -2.377 -14.023 3.582 1 93.19 86 LEU A N 1
ATOM 690 C CA . LEU A 1 86 ? -1.263 -14.477 4.41 1 93.19 86 LEU A CA 1
ATOM 691 C C . LEU A 1 86 ? -0.576 -13.289 5.086 1 93.19 86 LEU A C 1
ATOM 693 O O . LEU A 1 86 ? 0.463 -13.461 5.73 1 93.19 86 LEU A O 1
ATOM 697 N N . GLY A 1 87 ? -1.131 -12.094 4.914 1 9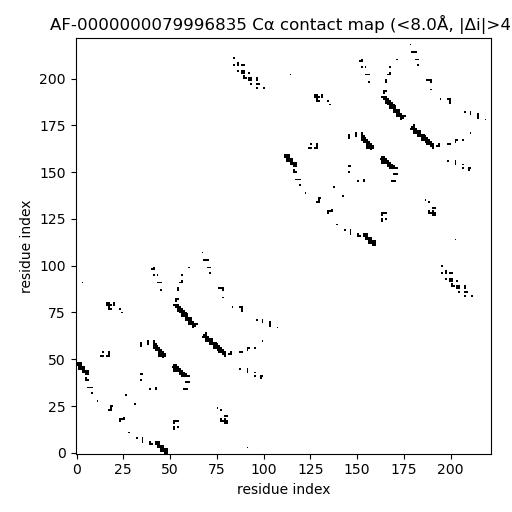5 87 GLY A N 1
ATOM 698 C CA . GLY A 1 87 ? -0.535 -10.914 5.52 1 95 87 GLY A CA 1
ATOM 699 C C . GLY A 1 87 ? 0.679 -10.398 4.766 1 95 87 GLY A C 1
ATOM 700 O O . GLY A 1 87 ? 1.493 -9.656 5.316 1 95 87 GLY A O 1
ATOM 701 N N . LEU A 1 88 ? 0.837 -10.781 3.523 1 97.56 88 LEU A N 1
ATOM 702 C CA . LEU A 1 88 ? 2.057 -10.484 2.781 1 97.56 88 LEU A CA 1
ATOM 703 C C . LEU A 1 88 ? 2.121 -9.008 2.412 1 97.56 88 LEU A C 1
ATOM 705 O O . LEU A 1 88 ? 3.195 -8.398 2.432 1 97.56 88 LEU A O 1
ATOM 709 N N . ALA A 1 89 ? 0.949 -8.422 2.062 1 97.62 89 ALA A N 1
ATOM 710 C CA . ALA A 1 89 ? 0.94 -7.016 1.679 1 97.62 89 ALA A CA 1
ATOM 711 C C . ALA A 1 89 ? 1.412 -6.133 2.828 1 97.62 89 ALA A C 1
ATOM 713 O O . ALA A 1 89 ? 2.236 -5.234 2.633 1 97.62 89 ALA A O 1
ATOM 714 N N . ALA A 1 90 ? 0.924 -6.418 3.971 1 97.31 90 ALA A N 1
ATOM 715 C CA . ALA A 1 90 ? 1.316 -5.656 5.152 1 97.31 90 ALA A CA 1
ATOM 716 C C . ALA A 1 90 ? 2.797 -5.855 5.469 1 97.31 90 ALA A C 1
ATOM 718 O O . ALA A 1 90 ? 3.492 -4.906 5.836 1 97.31 90 ALA A O 1
ATOM 719 N N . LYS A 1 91 ? 3.295 -7.035 5.309 1 97.94 91 LYS A N 1
ATOM 720 C CA . LYS A 1 91 ? 4.699 -7.324 5.574 1 97.94 91 LYS A CA 1
ATOM 721 C C . LYS A 1 91 ? 5.609 -6.586 4.594 1 97.94 91 LYS A C 1
ATOM 723 O O . LYS A 1 91 ? 6.633 -6.027 4.992 1 97.94 91 LYS A O 1
ATOM 728 N N . LEU A 1 92 ? 5.242 -6.648 3.393 1 98.5 92 LEU A N 1
ATOM 729 C CA . LEU A 1 92 ? 5.996 -5.93 2.371 1 98.5 92 LEU A CA 1
ATOM 730 C C . LEU A 1 92 ? 5.992 -4.43 2.646 1 98.5 92 LEU A C 1
ATOM 732 O O . LEU A 1 92 ? 7.031 -3.771 2.557 1 98.5 92 LEU A O 1
ATOM 736 N N . MET A 1 93 ? 4.828 -3.887 3.012 1 98.19 93 MET A N 1
ATOM 737 C CA . MET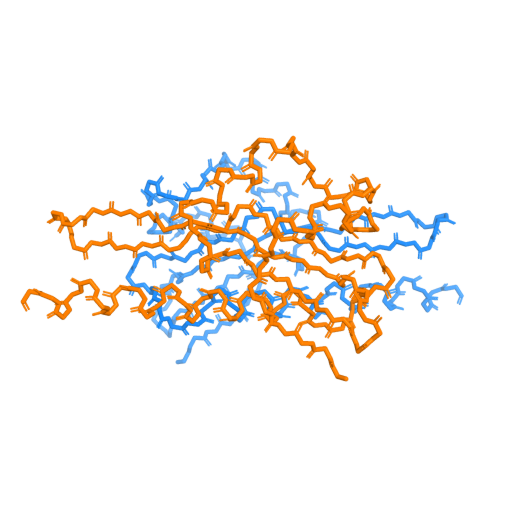 A 1 93 ? 4.707 -2.471 3.344 1 98.19 93 MET A CA 1
ATOM 738 C C . MET A 1 93 ? 5.578 -2.117 4.543 1 98.19 93 MET A C 1
ATOM 740 O O . MET A 1 93 ? 6.234 -1.073 4.555 1 98.19 93 MET A O 1
ATOM 744 N N . GLU A 1 94 ? 5.535 -2.965 5.516 1 97.75 94 GLU A N 1
ATOM 745 C CA . GLU A 1 94 ? 6.328 -2.729 6.719 1 97.75 94 GLU A CA 1
ATOM 746 C C . GLU A 1 94 ? 7.816 -2.648 6.391 1 97.75 94 GLU A C 1
ATOM 748 O O . GLU A 1 94 ? 8.508 -1.726 6.832 1 97.75 94 GLU A O 1
ATOM 753 N N . LEU A 1 95 ? 8.273 -3.578 5.641 1 97.56 95 LEU A N 1
ATOM 754 C CA . LEU A 1 95 ? 9.688 -3.576 5.297 1 97.56 95 LEU A CA 1
ATOM 755 C C . LEU A 1 95 ? 10.047 -2.35 4.461 1 97.56 95 LEU A C 1
ATOM 757 O O . LEU A 1 95 ? 11.07 -1.706 4.703 1 97.56 95 LEU A O 1
ATOM 761 N N . LEU A 1 96 ? 9.227 -2.018 3.477 1 97.06 96 LEU A N 1
ATOM 762 C CA . LEU A 1 96 ? 9.508 -0.842 2.658 1 97.06 96 LEU A CA 1
ATOM 763 C C . LEU A 1 96 ? 9.523 0.423 3.51 1 97.06 96 LEU A C 1
ATOM 765 O O . LEU A 1 96 ? 10.344 1.313 3.293 1 97.06 96 LEU A O 1
ATOM 769 N N . GLU A 1 97 ? 8.57 0.509 4.379 1 96.12 97 GLU A N 1
ATOM 770 C CA . GLU A 1 97 ? 8.523 1.659 5.273 1 96.12 97 GLU A CA 1
ATOM 771 C C . GLU A 1 97 ? 9.789 1.753 6.121 1 96.12 97 GLU A C 1
ATOM 773 O O . GLU A 1 97 ? 10.336 2.84 6.312 1 96.12 97 GLU A O 1
ATOM 778 N N . GLU A 1 98 ? 10.25 0.632 6.594 1 95.19 98 GLU A N 1
ATOM 779 C CA . GLU A 1 98 ? 11.484 0.6 7.367 1 95.19 98 GLU A CA 1
ATOM 780 C C . GLU A 1 98 ? 12.672 1.081 6.531 1 95.19 98 GLU A C 1
ATOM 782 O O . GLU A 1 98 ? 13.5 1.854 7.012 1 95.19 98 GLU A O 1
ATOM 787 N N . ILE A 1 99 ? 12.766 0.652 5.379 1 93.94 99 ILE A N 1
ATOM 788 C CA . ILE A 1 99 ? 13.828 1.041 4.465 1 93.94 99 ILE A CA 1
ATOM 789 C C . ILE A 1 99 ? 13.773 2.547 4.215 1 93.94 99 ILE A C 1
ATOM 791 O O . ILE A 1 99 ? 14.805 3.227 4.242 1 93.94 99 ILE A O 1
ATOM 795 N N . SER A 1 100 ? 12.562 3.035 3.957 1 91.88 100 SER A N 1
ATOM 796 C CA . SER A 1 100 ? 12.375 4.461 3.709 1 91.88 100 SER A CA 1
ATOM 797 C C . SER A 1 100 ? 12.836 5.293 4.902 1 91.88 100 SER A C 1
ATOM 799 O O . SER A 1 100 ? 13.414 6.367 4.73 1 91.88 100 SER A O 1
ATOM 801 N N . GLU A 1 101 ? 12.633 4.789 6.07 1 88.75 101 GLU A N 1
ATOM 802 C CA . GLU A 1 101 ? 13.031 5.488 7.289 1 88.75 101 GLU A CA 1
ATOM 803 C C . GLU A 1 101 ? 14.555 5.508 7.441 1 88.75 101 GLU A C 1
ATOM 805 O O . GLU A 1 101 ? 15.125 6.516 7.863 1 88.75 101 GLU A O 1
ATOM 810 N N . ARG A 1 102 ? 15.148 4.504 7.113 1 85.62 102 ARG A N 1
ATOM 811 C CA . ARG A 1 102 ? 16.594 4.41 7.223 1 85.62 102 ARG A CA 1
ATOM 812 C C . ARG A 1 102 ? 17.281 5.316 6.203 1 85.62 102 ARG A C 1
ATOM 814 O O . ARG A 1 102 ? 18.312 5.926 6.496 1 85.62 102 ARG A O 1
ATOM 821 N N . TYR A 1 103 ? 16.734 5.293 5.035 1 80.06 103 TYR A N 1
ATOM 822 C CA . TYR A 1 103 ? 17.297 6.152 3.994 1 80.06 103 TYR A CA 1
ATOM 823 C C . TYR A 1 103 ? 17.266 7.617 4.426 1 80.06 103 TYR A C 1
ATOM 825 O O . TYR A 1 103 ? 18.234 8.352 4.207 1 80.06 103 TYR A O 1
ATOM 833 N N . GLU A 1 104 ? 16.25 8.039 5.016 1 75 104 GLU A N 1
ATOM 834 C CA . GLU A 1 104 ? 16.125 9.422 5.461 1 75 104 GLU A CA 1
ATOM 835 C C . GLU A 1 104 ? 17.141 9.742 6.559 1 75 104 GLU A C 1
ATOM 837 O O . GLU A 1 104 ? 17.734 10.82 6.562 1 75 104 GLU A O 1
ATOM 842 N N . GLU A 1 105 ? 17.281 8.805 7.426 1 73.88 105 GLU A N 1
ATOM 843 C CA . GLU A 1 105 ? 18.234 8.992 8.516 1 73.88 105 GLU A CA 1
ATOM 844 C C . GLU A 1 105 ? 19.672 9.094 7.984 1 73.88 105 GLU A C 1
ATOM 846 O O . GLU A 1 105 ? 20.484 9.859 8.516 1 73.88 105 GLU A O 1
ATOM 851 N N . SER A 1 106 ? 19.969 8.32 7.027 1 69.94 106 SER A N 1
ATOM 852 C CA . SER A 1 106 ? 21.312 8.305 6.473 1 69.94 106 SER A CA 1
ATOM 853 C C . SER A 1 106 ? 21.609 9.586 5.699 1 69.94 106 SER A C 1
ATOM 855 O O . SER A 1 106 ? 22.734 10.07 5.688 1 69.94 106 SER A O 1
ATOM 857 N N . THR A 1 107 ? 20.672 10.086 5.039 1 61.69 107 THR A N 1
ATOM 858 C CA . THR A 1 107 ? 20.859 11.32 4.289 1 61.69 107 THR A CA 1
ATOM 859 C C . THR A 1 107 ? 21.016 12.508 5.23 1 61.69 107 THR A C 1
ATOM 861 O O . THR A 1 107 ? 21.672 13.492 4.898 1 61.69 107 THR A O 1
ATOM 864 N N . PHE A 1 108 ? 20.406 12.531 6.418 1 55.16 108 PHE A N 1
ATOM 865 C CA . PHE A 1 108 ? 20.547 13.609 7.387 1 55.16 108 PHE A CA 1
ATOM 866 C C . PHE A 1 108 ? 21.875 13.484 8.141 1 55.16 108 PHE A C 1
ATOM 868 O O . PHE A 1 108 ? 22.438 14.484 8.578 1 55.16 108 PHE A O 1
ATOM 875 N N . GLN A 1 109 ? 22.328 12.289 8.477 1 45.88 109 GLN A N 1
ATOM 876 C CA . GLN A 1 109 ? 23.594 12.156 9.172 1 45.88 109 GLN A CA 1
ATOM 877 C C . GLN A 1 109 ? 24.75 12.602 8.289 1 45.88 109 GLN A C 1
ATOM 879 O O . GLN A 1 109 ? 25.844 12.875 8.789 1 45.88 109 GLN A O 1
ATOM 884 N N . GLY A 1 110 ? 24.656 12.539 7.062 1 38.84 110 GLY A N 1
ATOM 885 C CA . GLY A 1 110 ? 25.797 12.961 6.266 1 38.84 110 GLY A CA 1
ATOM 886 C C . GLY A 1 110 ? 26.047 14.461 6.32 1 38.84 110 GLY A C 1
ATOM 887 O O . GLY A 1 110 ? 26.938 14.969 5.645 1 38.84 110 GLY A O 1
ATOM 888 N N . TYR A 1 111 ? 25.109 15.258 6.875 1 34.47 111 TYR A N 1
ATOM 889 C CA . TYR A 1 111 ? 25.656 16.594 7.066 1 34.47 111 TYR A CA 1
ATOM 890 C C . TYR A 1 111 ? 26.391 16.703 8.398 1 34.47 111 TYR A C 1
ATOM 892 O O . TYR A 1 111 ? 26 16.062 9.383 1 34.47 111 TYR A O 1
ATOM 900 N N . MET B 1 1 ? -2.846 8.18 21.703 1 89 1 MET B N 1
ATOM 901 C CA . MET B 1 1 ? -2.443 7.051 20.859 1 89 1 MET B CA 1
ATOM 90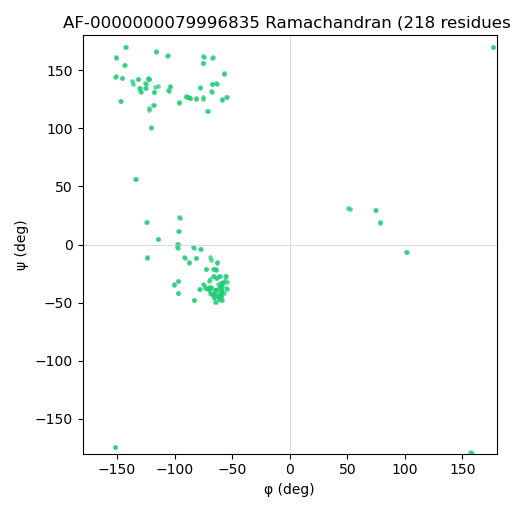2 C C . MET B 1 1 ? -3.16 7.09 19.516 1 89 1 MET B C 1
ATOM 904 O O . MET B 1 1 ? -4.281 7.598 19.422 1 89 1 MET B O 1
ATOM 908 N N . THR B 1 2 ? -2.51 6.852 18.391 1 96.5 2 THR B N 1
ATOM 909 C CA . THR B 1 2 ? -3.111 6.844 17.062 1 96.5 2 THR B CA 1
ATOM 910 C C . THR B 1 2 ? -4.305 5.891 17.016 1 96.5 2 THR B C 1
ATOM 912 O O . THR B 1 2 ? -4.242 4.781 17.547 1 96.5 2 THR B O 1
ATOM 915 N N . THR B 1 3 ? -5.414 6.418 16.562 1 98.12 3 THR B N 1
ATOM 916 C CA . THR B 1 3 ? -6.59 5.578 16.359 1 98.12 3 THR B CA 1
ATOM 917 C C . THR B 1 3 ? -6.812 5.316 14.867 1 98.12 3 THR B C 1
ATOM 919 O O . THR B 1 3 ? -6.73 6.238 14.055 1 98.12 3 THR B O 1
ATOM 922 N N . LEU B 1 4 ? -7.055 4.039 14.492 1 98.62 4 LEU B N 1
ATOM 923 C CA . LEU B 1 4 ? -7.531 3.686 13.164 1 98.62 4 LEU B CA 1
ATOM 924 C C . LEU B 1 4 ? -9.047 3.518 13.148 1 98.62 4 LEU B C 1
ATOM 926 O O . LEU B 1 4 ? -9.594 2.738 13.93 1 98.62 4 LEU B O 1
ATOM 930 N N . ARG B 1 5 ? -9.672 4.262 12.352 1 98.5 5 ARG B N 1
ATOM 931 C CA . ARG B 1 5 ? -11.133 4.215 12.289 1 98.5 5 ARG B CA 1
ATOM 932 C C . ARG B 1 5 ? -11.625 4.363 10.859 1 98.5 5 ARG B C 1
ATOM 934 O O . ARG B 1 5 ? -10.859 4.73 9.961 1 98.5 5 ARG B O 1
ATOM 941 N N . ALA B 1 6 ? -12.977 4.105 10.703 1 98.44 6 ALA B N 1
ATOM 942 C CA . ALA B 1 6 ? -13.609 4.336 9.406 1 98.44 6 ALA B CA 1
ATOM 943 C C . ALA B 1 6 ? -13.562 5.812 9.023 1 98.44 6 ALA B C 1
ATOM 945 O O . ALA B 1 6 ? -13.75 6.688 9.875 1 98.44 6 ALA B O 1
ATOM 946 N N . PHE B 1 7 ? -13.258 6.086 7.727 1 98.81 7 PHE B N 1
ATOM 947 C CA . PHE B 1 7 ? -13.344 7.43 7.164 1 98.81 7 PHE B CA 1
ATOM 948 C C . PHE B 1 7 ? -14.789 7.898 7.102 1 98.81 7 PHE B C 1
ATOM 950 O O . PHE B 1 7 ? -15.688 7.109 6.797 1 98.81 7 PHE B O 1
ATOM 957 N N . THR B 1 8 ? -15.023 9.133 7.445 1 98.38 8 THR B N 1
ATOM 958 C CA . THR B 1 8 ? -16.359 9.719 7.348 1 98.38 8 THR B CA 1
ATOM 959 C C . THR B 1 8 ? -16.375 10.859 6.332 1 98.38 8 THR B C 1
ATOM 961 O O . THR B 1 8 ? -15.32 11.359 5.93 1 98.38 8 THR B O 1
ATOM 964 N N . CYS B 1 9 ? -17.594 11.289 5.914 1 97.62 9 CYS B N 1
ATOM 965 C CA . CYS B 1 9 ? -17.734 12.414 4.996 1 97.62 9 CYS B CA 1
ATOM 966 C C . CYS B 1 9 ? -17.125 13.672 5.578 1 97.62 9 CYS B C 1
ATOM 968 O O . CYS B 1 9 ? -16.531 14.477 4.848 1 97.62 9 CYS B O 1
ATOM 970 N N . ASP B 1 10 ? -17.188 13.812 6.871 1 98.06 10 ASP B N 1
ATOM 971 C CA . ASP B 1 10 ? -16.609 14.992 7.52 1 98.06 10 ASP B CA 1
ATOM 972 C C . ASP B 1 10 ? -15.094 15.039 7.332 1 98.06 10 ASP B C 1
ATOM 974 O O . ASP B 1 10 ? -14.5 16.109 7.305 1 98.06 10 ASP B O 1
ATOM 978 N N . ASP B 1 11 ? -14.469 13.945 7.207 1 98.62 11 ASP B N 1
ATOM 979 C CA . ASP B 1 11 ? -13.023 13.883 7.055 1 98.62 11 ASP B CA 1
ATOM 980 C C . ASP B 1 11 ? -12.578 14.508 5.73 1 98.62 11 ASP B C 1
ATOM 982 O O . ASP B 1 11 ? -11.43 14.93 5.59 1 98.62 11 ASP B O 1
ATOM 986 N N . LEU B 1 12 ? -13.531 14.602 4.73 1 97.69 12 LEU B N 1
ATOM 987 C CA . LEU B 1 12 ? -13.219 15.211 3.439 1 97.69 12 LEU B CA 1
ATOM 988 C C . LEU B 1 12 ? -12.875 16.688 3.604 1 97.69 12 LEU B C 1
ATOM 990 O O . LEU B 1 12 ? -12.148 17.25 2.777 1 97.69 12 LEU B O 1
ATOM 994 N N . PHE B 1 13 ? -13.305 17.234 4.688 1 96.75 13 PHE B N 1
ATOM 995 C CA . PHE B 1 13 ? -13.055 18.641 4.934 1 96.75 13 PHE B CA 1
ATOM 996 C C . PHE B 1 13 ? -11.844 18.828 5.84 1 96.75 13 PHE B C 1
ATOM 998 O O . PHE B 1 13 ? -11.43 19.969 6.105 1 96.75 13 PHE B O 1
ATOM 1005 N N . ARG B 1 14 ? -11.234 17.75 6.227 1 97.62 14 ARG B N 1
ATOM 1006 C CA . ARG B 1 14 ? -10.211 17.859 7.262 1 97.62 14 ARG B CA 1
ATOM 1007 C C . ARG B 1 14 ? -8.891 17.281 6.793 1 97.62 14 ARG B C 1
ATOM 1009 O O . ARG B 1 14 ? -7.863 17.422 7.461 1 97.62 14 ARG B O 1
ATOM 1016 N N . PHE B 1 15 ? -8.844 16.562 5.684 1 97.56 15 PHE B N 1
ATOM 1017 C CA . PHE B 1 15 ? -7.656 15.758 5.387 1 97.56 15 PHE B CA 1
ATOM 1018 C C . PHE B 1 15 ? -6.707 16.531 4.473 1 97.56 15 PHE B C 1
ATOM 1020 O O . PHE B 1 15 ? -5.898 15.922 3.764 1 97.56 15 PHE B O 1
ATOM 1027 N N . ASN B 1 16 ? -6.781 17.891 4.438 1 96.44 16 ASN B N 1
ATOM 1028 C CA . ASN B 1 16 ? -5.953 18.719 3.561 1 96.44 16 ASN B CA 1
ATOM 1029 C C . ASN B 1 16 ? -4.473 18.594 3.912 1 96.44 16 ASN B C 1
ATOM 1031 O O . ASN B 1 16 ? -3.613 18.688 3.033 1 96.44 16 ASN B O 1
ATOM 1035 N N . ASN B 1 17 ? -4.199 18.531 5.164 1 96.75 17 ASN B N 1
ATOM 1036 C CA . ASN B 1 17 ? -2.801 18.375 5.555 1 96.75 17 ASN B CA 1
ATOM 1037 C C . ASN B 1 17 ? -2.164 17.156 4.895 1 96.75 17 ASN B C 1
ATOM 1039 O O . ASN B 1 17 ? -0.942 17.094 4.742 1 96.75 17 ASN B O 1
ATOM 1043 N N . ILE B 1 18 ? -2.973 16.141 4.562 1 97.25 18 ILE B N 1
ATOM 1044 C CA . ILE B 1 18 ? -2.504 14.953 3.85 1 97.25 18 ILE B CA 1
ATOM 1045 C C . ILE B 1 18 ? -2.469 15.242 2.35 1 97.25 18 ILE B C 1
ATOM 1047 O O . ILE B 1 18 ? -1.434 15.062 1.702 1 97.25 18 ILE B O 1
ATOM 1051 N N . ASN B 1 19 ? -3.551 15.812 1.841 1 96.25 19 ASN B N 1
ATOM 1052 C CA . ASN B 1 19 ? -3.779 15.82 0.4 1 96.25 19 ASN B CA 1
ATOM 1053 C C . ASN B 1 19 ? -3.115 17.016 -0.272 1 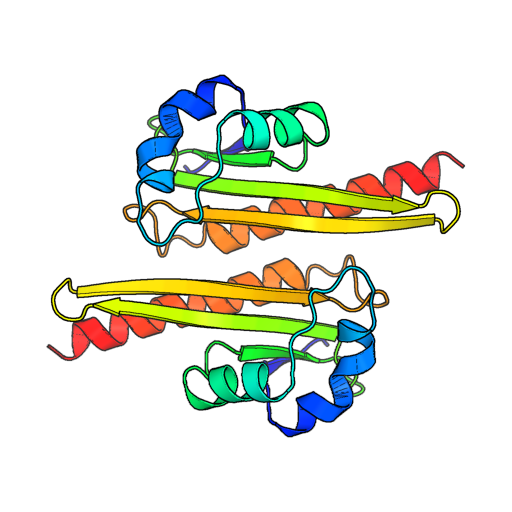96.25 19 ASN B C 1
ATOM 1055 O O . ASN B 1 19 ? -2.926 17.031 -1.489 1 96.25 19 ASN B O 1
ATOM 1059 N N . LEU B 1 20 ? -2.727 18.016 0.515 1 93.56 20 LEU B N 1
ATOM 1060 C CA . LEU B 1 20 ? -2.033 19.141 -0.086 1 93.56 20 LEU B CA 1
ATOM 1061 C C . LEU B 1 20 ? -0.557 18.828 -0.299 1 93.56 20 LEU B C 1
ATOM 1063 O O . LEU B 1 20 ? 0.152 19.578 -0.972 1 93.56 20 LEU B O 1
ATOM 1067 N N . ASP B 1 21 ? -0.142 17.766 0.283 1 90.44 21 ASP B N 1
ATOM 1068 C CA . ASP B 1 21 ? 1.201 17.281 -0.01 1 90.44 21 ASP B CA 1
ATOM 1069 C C . ASP B 1 21 ? 1.369 16.984 -1.501 1 90.44 21 ASP B C 1
ATOM 1071 O O . ASP B 1 21 ? 0.619 16.203 -2.074 1 90.44 21 ASP B O 1
ATOM 1075 N N . PRO B 1 22 ? 2.367 17.562 -2.199 1 85.19 22 PRO B N 1
ATOM 1076 C CA . PRO B 1 22 ? 2.533 17.375 -3.643 1 85.19 22 PRO B CA 1
ATOM 1077 C C . PRO B 1 22 ? 2.824 15.914 -4.02 1 85.19 22 PRO B C 1
ATOM 1079 O O . PRO B 1 22 ? 2.676 15.531 -5.18 1 85.19 22 PRO B O 1
ATOM 1082 N N . LEU B 1 23 ? 3.189 15.109 -3.051 1 81.12 23 LEU B N 1
ATOM 1083 C CA . LEU B 1 23 ? 3.535 13.719 -3.328 1 81.12 23 LEU B CA 1
ATOM 1084 C C . LEU B 1 23 ? 2.311 12.82 -3.195 1 81.12 23 LEU B C 1
ATOM 1086 O O . LEU B 1 23 ? 2.365 11.633 -3.539 1 81.12 23 LEU B O 1
ATOM 1090 N N . THR B 1 24 ? 1.262 13.352 -2.66 1 88.44 24 THR B N 1
ATOM 1091 C CA . THR B 1 24 ? -0.003 12.633 -2.568 1 88.44 24 THR B CA 1
ATOM 1092 C C . THR B 1 24 ? -0.821 12.812 -3.844 1 88.44 24 THR B C 1
ATOM 1094 O O . THR B 1 24 ? -1.001 13.938 -4.32 1 88.44 24 THR B O 1
ATOM 1097 N N . GLU B 1 25 ? -1.224 11.633 -4.422 1 87.69 25 GLU B N 1
ATOM 1098 C CA . GLU B 1 25 ? -2.225 11.719 -5.48 1 87.69 25 GLU B CA 1
ATOM 1099 C C . GLU B 1 25 ? -3.596 12.086 -4.918 1 87.69 25 GLU B C 1
ATOM 1101 O O . GLU B 1 25 ? -4.172 11.328 -4.137 1 87.69 25 GLU B O 1
ATOM 1106 N N . THR B 1 26 ? -4.008 13.266 -5.348 1 94.69 26 THR B N 1
ATOM 1107 C CA . THR B 1 26 ? -5.285 13.758 -4.84 1 94.69 26 THR B CA 1
ATOM 1108 C C . THR B 1 26 ? -6.375 13.617 -5.898 1 94.69 26 THR B C 1
ATOM 1110 O O . THR B 1 26 ? -6.18 14.008 -7.055 1 94.69 26 THR B O 1
ATOM 1113 N N . TYR B 1 27 ? -7.535 13.141 -5.418 1 96.81 27 TYR B N 1
ATOM 1114 C CA . TYR B 1 27 ? -8.703 12.969 -6.281 1 96.81 27 TYR B CA 1
ATOM 1115 C C . TYR B 1 27 ? -9.758 14.031 -5.988 1 96.81 27 TYR B C 1
ATOM 1117 O O . TYR B 1 27 ? -9.672 14.734 -4.977 1 96.81 27 TYR B O 1
ATOM 1125 N N . GLY B 1 28 ? -10.719 14.227 -6.938 1 96.88 28 GLY B N 1
ATOM 1126 C CA . GLY B 1 28 ? -11.859 15.078 -6.641 1 96.88 28 GLY B CA 1
ATOM 1127 C C . GLY B 1 28 ? -12.773 14.5 -5.578 1 96.88 28 GLY B C 1
ATOM 1128 O O . GLY B 1 28 ? -12.812 13.281 -5.383 1 96.88 28 GLY B O 1
ATOM 1129 N N . ILE B 1 29 ? -13.562 15.352 -5.016 1 96.94 29 ILE B N 1
ATOM 1130 C CA . ILE B 1 29 ? -14.43 14.977 -3.91 1 96.94 29 ILE B CA 1
ATOM 1131 C C . ILE B 1 29 ? -15.391 13.875 -4.363 1 96.94 29 ILE B C 1
ATOM 1133 O O . ILE B 1 29 ? -15.602 12.898 -3.645 1 96.94 29 ILE B O 1
ATOM 1137 N N . PRO B 1 30 ? -15.992 13.93 -5.559 1 98.12 30 PRO B N 1
ATOM 1138 C CA . PRO B 1 30 ? -16.906 12.867 -5.969 1 98.12 30 PRO B CA 1
ATOM 1139 C C . PRO B 1 30 ? -16.25 11.492 -5.973 1 98.12 30 PRO B C 1
ATOM 1141 O O . PRO B 1 30 ? -16.922 10.484 -5.684 1 98.12 30 PRO B O 1
ATOM 1144 N N . PHE B 1 31 ? -15.008 11.43 -6.281 1 98.5 31 PHE B N 1
ATOM 1145 C CA . PHE B 1 31 ? -14.281 10.164 -6.301 1 98.5 31 PHE B CA 1
ATOM 1146 C C . PHE B 1 31 ? -14.211 9.562 -4.902 1 98.5 31 PHE B C 1
ATOM 1148 O O . PHE B 1 31 ? -14.531 8.383 -4.711 1 98.5 31 PHE B O 1
ATOM 1155 N N . TYR B 1 32 ? -13.812 10.359 -3.967 1 98.44 32 TYR B N 1
ATOM 1156 C CA . TYR B 1 32 ? -13.758 9.898 -2.586 1 98.44 32 TYR B CA 1
ATOM 1157 C C . TYR B 1 32 ? -15.133 9.461 -2.102 1 98.44 32 TYR B C 1
ATOM 1159 O O . TYR B 1 32 ? -15.266 8.438 -1.419 1 98.44 32 TYR B O 1
ATOM 1167 N N . LEU B 1 33 ? -16.125 10.188 -2.516 1 98.44 33 LEU B N 1
ATOM 1168 C CA . LEU B 1 33 ? -17.484 9.883 -2.082 1 98.44 33 LEU B CA 1
ATOM 1169 C C . LEU B 1 33 ? -17.953 8.562 -2.684 1 98.44 33 LEU B C 1
ATOM 1171 O O . LEU B 1 33 ? -18.688 7.812 -2.037 1 98.44 33 LEU B O 1
ATOM 1175 N N . GLN B 1 34 ? -17.625 8.266 -3.844 1 98.25 34 GLN B N 1
ATOM 1176 C CA . GLN B 1 34 ? -17.969 6.992 -4.461 1 98.25 34 GLN B CA 1
ATOM 1177 C C . GLN B 1 34 ? -17.391 5.824 -3.664 1 98.25 34 GLN B C 1
ATOM 1179 O O . GLN B 1 34 ? -18.094 4.836 -3.41 1 98.25 34 GLN B O 1
ATOM 1184 N N . TYR B 1 35 ? -16.203 5.988 -3.309 1 97.81 35 TYR B N 1
ATOM 1185 C CA . TYR B 1 35 ? -15.562 4.926 -2.537 1 97.81 35 TYR B CA 1
ATOM 1186 C C . TYR B 1 35 ? -16.219 4.785 -1.164 1 97.81 35 TYR B C 1
ATOM 1188 O O . TYR B 1 35 ? -16.422 3.67 -0.681 1 97.81 35 TYR B O 1
ATOM 1196 N N . LEU B 1 36 ? -16.469 5.926 -0.554 1 98.06 36 LEU B N 1
ATOM 1197 C CA . LEU B 1 36 ? -17.125 5.902 0.749 1 98.06 36 LEU B CA 1
ATOM 1198 C C . LEU B 1 36 ? -18.5 5.238 0.658 1 98.06 36 LEU B C 1
ATOM 1200 O O . LEU B 1 36 ? -18.891 4.488 1.555 1 98.06 36 LEU B O 1
ATOM 1204 N N . ALA B 1 37 ? -19.219 5.422 -0.412 1 97.69 37 ALA B N 1
ATOM 1205 C CA . ALA B 1 37 ? -20.562 4.891 -0.594 1 97.69 37 ALA B CA 1
ATOM 1206 C C . ALA B 1 37 ? -20.531 3.391 -0.868 1 97.69 37 ALA B C 1
ATOM 1208 O O . ALA B 1 37 ? -21.375 2.646 -0.373 1 97.69 37 ALA B O 1
ATOM 1209 N N . HIS B 1 38 ? -19.516 2.943 -1.56 1 97 38 HIS B N 1
ATOM 1210 C CA . HIS B 1 38 ? -19.547 1.569 -2.047 1 97 38 HIS B CA 1
ATOM 1211 C C . HIS B 1 38 ? -18.703 0.655 -1.164 1 97 38 HIS B C 1
ATOM 1213 O O . HIS B 1 38 ? -19.016 -0.528 -1.014 1 97 38 HIS B O 1
ATOM 1219 N N . TRP B 1 39 ? -17.641 1.205 -0.654 1 96.56 39 TRP B N 1
ATOM 1220 C CA . TRP B 1 39 ? -16.703 0.386 0.117 1 96.56 39 TRP B CA 1
ATOM 1221 C C . TRP B 1 39 ? -16.312 1.092 1.407 1 96.56 39 TRP B C 1
ATOM 1223 O O . TRP B 1 39 ? -15.117 1.245 1.69 1 96.56 39 TRP B O 1
ATOM 1233 N N . PRO B 1 40 ? -17.219 1.48 2.285 1 97.31 40 PRO B N 1
ATOM 1234 C CA . PRO B 1 40 ? -16.875 2.248 3.482 1 97.31 40 PRO B CA 1
ATOM 1235 C C . PRO B 1 40 ? -15.922 1.497 4.41 1 97.31 40 PRO B C 1
ATOM 1237 O O . PRO B 1 40 ? -15.102 2.115 5.094 1 97.31 40 PRO B O 1
ATOM 1240 N N . GLU B 1 41 ? -15.922 0.138 4.414 1 96.88 41 GLU B N 1
ATOM 1241 C CA . GLU B 1 41 ? -15.039 -0.639 5.281 1 96.88 41 GLU B CA 1
ATOM 1242 C C . GLU B 1 41 ? -13.594 -0.579 4.797 1 96.88 41 GLU B C 1
ATOM 1244 O O . GLU B 1 41 ? -12.664 -0.855 5.559 1 96.88 41 GLU B O 1
ATOM 1249 N N . TYR B 1 42 ? -13.438 -0.237 3.506 1 97.69 42 TYR B N 1
ATOM 1250 C CA . TYR B 1 42 ? -12.117 -0.189 2.9 1 97.69 42 TYR B CA 1
ATOM 1251 C C . TYR B 1 42 ? -11.57 1.232 2.898 1 97.69 42 TYR B C 1
ATOM 1253 O O . TYR B 1 42 ? -10.609 1.533 2.186 1 97.69 42 TYR B O 1
ATOM 1261 N N . PHE B 1 43 ? -12.18 2.135 3.596 1 98.75 43 PHE B N 1
ATOM 1262 C CA . PHE B 1 43 ? -11.758 3.527 3.709 1 98.75 43 PHE B CA 1
ATOM 1263 C C . PHE B 1 43 ? -11.484 3.893 5.164 1 98.75 43 PHE B C 1
ATOM 1265 O O . PHE B 1 43 ? -12.414 4.164 5.926 1 98.75 43 PHE B O 1
ATOM 1272 N N . ILE B 1 44 ? -10.164 3.908 5.492 1 98.81 44 ILE B N 1
ATOM 1273 C CA . ILE B 1 44 ? -9.719 4 6.879 1 98.81 44 ILE B CA 1
ATOM 1274 C C . ILE B 1 44 ? -8.828 5.23 7.051 1 98.81 44 ILE B C 1
ATOM 1276 O O . ILE B 1 44 ? -8.031 5.559 6.172 1 98.81 44 ILE B O 1
ATOM 1280 N N . VAL B 1 45 ? -8.961 5.852 8.148 1 98.88 45 VAL B N 1
ATOM 1281 C CA . VAL B 1 45 ? -8.125 7.004 8.461 1 98.88 45 VAL B CA 1
ATOM 1282 C C . VAL B 1 45 ? -7.434 6.785 9.805 1 98.88 45 VAL B C 1
ATOM 1284 O O . VAL B 1 45 ? -8 6.176 10.711 1 98.88 45 VAL B O 1
ATOM 1287 N N . ALA B 1 46 ? -6.188 7.148 9.883 1 98.88 46 ALA B N 1
ATOM 1288 C CA . ALA B 1 46 ? -5.438 7.254 11.133 1 98.88 46 ALA B CA 1
ATOM 1289 C C . ALA B 1 46 ? -5.59 8.641 11.75 1 98.88 46 ALA B C 1
ATOM 1291 O O . ALA B 1 46 ? -5.336 9.648 11.086 1 98.88 46 ALA B O 1
ATOM 1292 N N . GLU B 1 47 ? -5.988 8.633 13 1 98.88 47 GLU B N 1
ATOM 1293 C CA . GLU B 1 47 ? -6.266 9.898 13.672 1 98.88 47 GLU B CA 1
ATOM 1294 C C . GLU B 1 47 ? -5.461 10.016 14.969 1 98.88 47 GLU B C 1
ATOM 1296 O O . GLU B 1 47 ? -5.387 9.07 15.75 1 98.88 47 GLU B O 1
ATOM 1301 N N . ALA B 1 48 ? -4.859 11.156 15.18 1 98.5 48 ALA B N 1
ATOM 1302 C CA . ALA B 1 48 ? -4.121 11.461 16.406 1 98.5 48 ALA B CA 1
ATOM 1303 C C . ALA B 1 48 ? -5.07 11.727 17.562 1 98.5 48 ALA B C 1
ATOM 1305 O O . ALA B 1 48 ? -6.258 12 17.359 1 98.5 48 ALA B O 1
ATOM 1306 N N . PRO B 1 49 ? -4.547 11.641 18.781 1 96.81 49 PRO B N 1
ATOM 1307 C CA . PRO B 1 49 ? -5.395 11.906 19.938 1 96.81 49 PRO B CA 1
ATOM 1308 C C . PRO B 1 49 ? -6.062 13.281 19.891 1 96.81 49 PRO B C 1
ATOM 1310 O O . PRO B 1 49 ? -7.188 13.445 20.359 1 96.81 49 PRO B O 1
ATOM 1313 N N . GLY B 1 50 ? -5.465 14.211 19.312 1 96 50 GLY B N 1
ATOM 1314 C CA . GLY B 1 50 ? -5.996 15.562 19.203 1 96 50 GLY B CA 1
ATOM 1315 C C . GLY B 1 50 ? -6.961 15.742 18.047 1 96 50 GLY B C 1
ATOM 1316 O O . GLY B 1 50 ? -7.496 16.828 17.844 1 96 50 GLY B O 1
ATOM 1317 N N . GLY B 1 51 ? -7.168 14.773 17.297 1 97.06 51 GLY B N 1
ATOM 1318 C CA . GLY B 1 51 ? -8.148 14.82 16.234 1 97.06 51 GLY B CA 1
ATOM 1319 C C . GLY B 1 51 ? -7.523 15.055 14.859 1 97.06 51 GLY B C 1
ATOM 1320 O O . GLY B 1 51 ? -8.211 14.992 13.844 1 97.06 51 GLY B O 1
ATOM 1321 N N . GLU B 1 52 ? -6.262 15.305 14.812 1 98.06 52 GLU B N 1
ATOM 1322 C CA . GLU B 1 52 ? -5.582 15.523 13.539 1 98.06 52 GLU B CA 1
ATOM 1323 C C . GLU B 1 52 ? -5.531 14.242 12.711 1 98.06 52 GLU B C 1
ATOM 1325 O O . GLU B 1 52 ? -5.262 13.164 13.242 1 98.06 52 GLU B O 1
ATOM 1330 N N . LEU B 1 53 ? -5.918 14.422 11.438 1 98.75 53 LEU B N 1
ATOM 1331 C CA . LEU B 1 53 ? -5.781 13.273 10.547 1 98.75 53 LEU B CA 1
ATOM 1332 C C . LEU B 1 53 ? -4.328 13.062 10.148 1 98.75 53 LEU B C 1
ATOM 1334 O O . LEU B 1 53 ? -3.67 14 9.672 1 98.75 53 LEU B O 1
ATOM 1338 N N . MET B 1 54 ? -3.861 11.844 10.391 1 98.69 54 MET B N 1
ATOM 1339 C CA . MET B 1 54 ? -2.445 11.539 10.203 1 98.69 54 MET B CA 1
ATOM 1340 C C . MET B 1 54 ? -2.205 10.898 8.836 1 98.69 54 MET B C 1
ATOM 1342 O O . MET B 1 54 ? -1.131 11.062 8.258 1 98.69 54 MET B O 1
ATOM 1346 N N . GLY B 1 55 ? -3.076 10.164 8.266 1 98.56 55 GLY B N 1
ATOM 1347 C CA . GLY B 1 55 ? -3.037 9.445 7.004 1 98.56 55 GLY B CA 1
ATOM 1348 C C . GLY B 1 55 ? -4.285 8.617 6.75 1 98.56 55 GLY B C 1
ATOM 1349 O O . GLY B 1 55 ? -5.152 8.508 7.621 1 98.56 55 GLY B O 1
ATOM 1350 N N . TYR B 1 56 ? -4.383 8.141 5.578 1 98.75 56 TYR B N 1
ATOM 1351 C CA . TYR B 1 56 ? -5.523 7.289 5.277 1 98.75 56 TYR B CA 1
ATOM 1352 C C . TYR B 1 56 ? -5.176 6.273 4.199 1 98.75 56 TYR B C 1
ATOM 1354 O O . TYR B 1 56 ? -4.156 6.406 3.516 1 98.75 56 TYR B O 1
ATOM 1362 N N . ILE B 1 57 ? -5.969 5.23 4.117 1 98.62 57 ILE B N 1
ATOM 1363 C CA . ILE B 1 57 ? -5.934 4.23 3.057 1 98.62 57 ILE B CA 1
ATOM 1364 C C . ILE B 1 57 ? -7.344 4 2.518 1 98.62 57 ILE B C 1
ATOM 1366 O O . ILE B 1 57 ? -8.312 3.988 3.281 1 98.62 57 ILE B O 1
ATOM 1370 N N . MET B 1 58 ? -7.469 3.961 1.257 1 98.06 58 MET B N 1
ATOM 1371 C CA . MET B 1 58 ? -8.75 3.586 0.673 1 98.06 58 MET B CA 1
ATOM 1372 C C . MET B 1 58 ? -8.57 2.525 -0.407 1 98.06 58 MET B C 1
ATOM 1374 O O . MET B 1 58 ? -7.555 2.516 -1.107 1 98.06 58 MET B O 1
ATOM 1378 N N . GLY B 1 59 ? -9.508 1.646 -0.429 1 96.69 59 GLY B N 1
ATOM 1379 C CA . GLY B 1 59 ? -9.516 0.564 -1.401 1 96.69 59 GLY B CA 1
ATOM 1380 C C . GLY B 1 59 ? -10.914 0.072 -1.729 1 96.69 59 GLY B C 1
ATOM 1381 O O . GLY B 1 59 ? -11.906 0.738 -1.414 1 96.69 59 GLY B O 1
ATOM 1382 N N . LYS B 1 60 ? -10.914 -0.938 -2.477 1 94 60 LYS B N 1
ATOM 1383 C CA . LYS B 1 60 ? -12.164 -1.573 -2.879 1 94 60 LYS B CA 1
ATOM 1384 C C . LYS B 1 60 ? -12.008 -3.09 -2.953 1 94 60 LYS B C 1
ATOM 1386 O O . LYS B 1 60 ? -10.898 -3.602 -3.066 1 94 60 LYS B O 1
ATOM 1391 N N . ALA B 1 61 ? -13.172 -3.707 -2.771 1 89.69 61 ALA B N 1
ATOM 1392 C CA . ALA B 1 61 ? -13.234 -5.145 -3.014 1 89.69 61 ALA B CA 1
ATOM 1393 C C . ALA B 1 61 ? -13.609 -5.441 -4.465 1 89.69 61 AL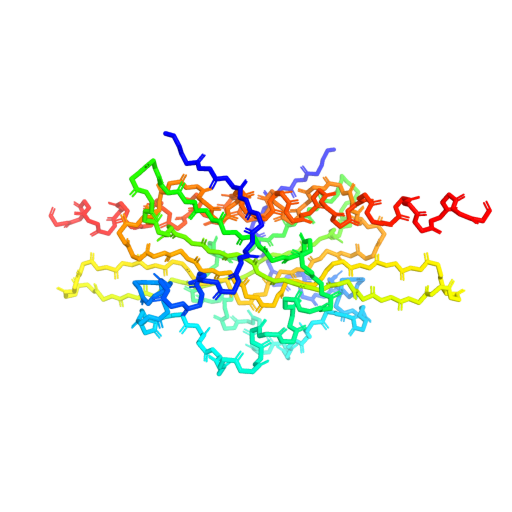A B C 1
ATOM 1395 O O . ALA B 1 61 ? -14.516 -4.82 -5.012 1 89.69 61 ALA B O 1
ATOM 1396 N N . GLU B 1 62 ? -12.773 -6.262 -5.055 1 85 62 GLU B N 1
ATOM 1397 C CA . GLU B 1 62 ? -13.055 -6.699 -6.418 1 85 62 GLU B CA 1
ATOM 1398 C C . GLU B 1 62 ? -13.133 -8.219 -6.504 1 85 62 GLU B C 1
ATOM 1400 O O . GLU B 1 62 ? -12.406 -8.922 -5.797 1 85 62 GLU B O 1
ATOM 1405 N N . GLY B 1 63 ? -14.031 -8.727 -7.336 1 79.56 63 GLY B N 1
ATOM 1406 C CA . GLY B 1 63 ? -14.164 -10.164 -7.504 1 79.56 63 GLY B CA 1
ATOM 1407 C C . GLY B 1 63 ? -15.531 -10.578 -8.016 1 79.56 63 GLY B C 1
ATOM 1408 O O . GLY B 1 63 ? -16.234 -9.781 -8.625 1 79.56 63 GLY B O 1
ATOM 1409 N N . SER B 1 64 ? -15.602 -11.852 -8.117 1 74.75 64 SER B N 1
ATOM 1410 C CA . SER B 1 64 ? -16.828 -12.422 -8.664 1 74.75 64 SER B CA 1
ATOM 1411 C C . SER B 1 64 ? -17.359 -13.539 -7.766 1 74.75 64 SER B C 1
ATOM 1413 O O . SER B 1 64 ? -16.594 -14.367 -7.27 1 74.75 64 SER B O 1
ATOM 1415 N N . VAL B 1 65 ? -18.625 -13.438 -7.52 1 68.94 65 VAL B N 1
ATOM 1416 C CA . VAL B 1 65 ? -19.312 -14.516 -6.82 1 68.94 65 VAL B CA 1
ATOM 1417 C C . VAL B 1 65 ? -19.188 -15.812 -7.613 1 68.94 65 VAL B C 1
ATOM 1419 O O . VAL B 1 65 ? -18.953 -16.875 -7.039 1 68.94 65 VAL B O 1
ATOM 1422 N N . ALA B 1 66 ? -19.281 -15.703 -8.883 1 67.75 66 ALA B N 1
ATOM 1423 C CA . ALA B 1 66 ? -19.234 -16.875 -9.742 1 67.75 66 ALA B CA 1
ATOM 1424 C C . ALA B 1 66 ? -17.891 -17.594 -9.602 1 67.75 66 ALA B C 1
ATOM 1426 O O . ALA B 1 66 ? -17.828 -18.828 -9.578 1 67.75 66 ALA B O 1
ATOM 1427 N N . ARG B 1 67 ? -16.875 -16.766 -9.383 1 72.81 67 ARG B N 1
ATOM 1428 C CA . ARG B 1 67 ? -15.523 -17.344 -9.273 1 72.81 67 ARG B CA 1
ATOM 1429 C C . ARG B 1 67 ? -15.141 -17.547 -7.812 1 72.81 67 ARG B C 1
ATOM 1431 O O . ARG B 1 67 ? -14.109 -18.156 -7.52 1 72.81 67 ARG B O 1
ATOM 1438 N N . GLU B 1 68 ? -16.078 -17.109 -7.027 1 69.5 68 GLU B N 1
ATOM 1439 C CA . GLU B 1 68 ? -15.844 -17.219 -5.59 1 69.5 68 GLU B CA 1
ATOM 1440 C C . GLU B 1 68 ? -14.5 -16.609 -5.207 1 69.5 68 GLU B C 1
ATOM 1442 O O . GLU B 1 68 ? -13.773 -17.172 -4.383 1 69.5 68 GLU B O 1
ATOM 1447 N N . GLU B 1 69 ? -14.078 -15.586 -5.977 1 75 69 GLU B N 1
ATOM 1448 C CA . GLU B 1 69 ? -12.797 -14.945 -5.699 1 75 69 GLU B CA 1
ATOM 1449 C C . GLU B 1 69 ? -12.961 -13.453 -5.449 1 75 69 GLU B C 1
ATOM 1451 O O . GLU B 1 69 ? -13.656 -12.766 -6.203 1 75 69 GLU B O 1
ATOM 1456 N N . TRP B 1 70 ? -12.641 -13.016 -4.223 1 78.94 70 TRP B N 1
ATOM 1457 C CA . TRP B 1 70 ? -12.609 -11.602 -3.854 1 78.94 70 TRP B CA 1
ATOM 1458 C C . TRP B 1 70 ? -11.188 -11.164 -3.508 1 78.94 70 TRP B C 1
ATOM 1460 O O . TRP B 1 70 ? -10.406 -11.938 -2.945 1 78.94 70 TRP B O 1
ATOM 1470 N N . HIS B 1 71 ? -10.828 -10.086 -3.969 1 84.75 71 HIS B N 1
ATOM 1471 C CA . HIS B 1 71 ? -9.516 -9.539 -3.637 1 84.75 71 HIS B CA 1
ATOM 1472 C C . HIS B 1 71 ? -9.609 -8.047 -3.312 1 84.75 71 HIS B C 1
ATOM 1474 O O . HIS B 1 71 ? -10.406 -7.324 -3.912 1 84.75 71 HIS B O 1
ATOM 1480 N N . GLY B 1 72 ? -8.898 -7.594 -2.281 1 90.12 72 GLY B N 1
ATOM 1481 C CA . GLY B 1 72 ? -8.781 -6.176 -1.975 1 90.12 72 GLY B CA 1
ATOM 1482 C C . GLY B 1 72 ? -7.805 -5.445 -2.875 1 90.12 72 GLY B C 1
ATOM 1483 O O . GLY B 1 72 ? -6.754 -5.988 -3.227 1 90.12 72 GLY B O 1
ATOM 1484 N N . HIS B 1 73 ? -8.203 -4.324 -3.311 1 93.06 73 HIS B N 1
ATOM 1485 C CA . HIS B 1 73 ? -7.379 -3.416 -4.102 1 93.06 73 HIS B CA 1
ATOM 1486 C C . HIS B 1 73 ? -7.188 -2.084 -3.387 1 93.06 73 HIS B C 1
ATOM 1488 O O . HIS B 1 73 ? -8.164 -1.438 -2.996 1 93.06 73 HIS B O 1
ATOM 1494 N N . VAL B 1 74 ? -5.883 -1.824 -3.156 1 95.31 74 VAL B N 1
ATOM 1495 C CA . VAL B 1 74 ? -5.59 -0.52 -2.57 1 95.31 74 VAL B CA 1
ATOM 1496 C C . VAL B 1 74 ? -5.566 0.545 -3.664 1 95.31 74 VAL B C 1
ATOM 1498 O O . VAL B 1 74 ? -4.867 0.397 -4.672 1 95.31 74 VAL B O 1
ATOM 1501 N N . THR B 1 75 ? -6.348 1.582 -3.482 1 95.94 75 THR B N 1
ATOM 1502 C CA . THR B 1 75 ? -6.441 2.668 -4.453 1 95.94 75 THR B CA 1
ATOM 1503 C C . THR B 1 75 ? -5.535 3.83 -4.055 1 95.94 75 THR B C 1
ATOM 1505 O O . THR B 1 75 ? -4.855 4.414 -4.902 1 95.94 75 THR B O 1
ATOM 1508 N N . ALA B 1 76 ? -5.527 4.129 -2.787 1 96.38 76 ALA B N 1
ATOM 1509 C CA . ALA B 1 76 ? -4.699 5.227 -2.299 1 96.38 76 ALA B CA 1
ATOM 1510 C C . ALA B 1 76 ? -4.273 4.996 -0.852 1 96.38 76 ALA B C 1
ATOM 1512 O O . ALA B 1 76 ? -5.031 4.422 -0.063 1 96.38 76 ALA B O 1
ATOM 1513 N N . LEU B 1 77 ? -3.105 5.383 -0.536 1 97.88 77 LEU B N 1
ATOM 1514 C CA . LEU B 1 77 ? -2.547 5.422 0.812 1 97.88 77 LEU B CA 1
ATOM 1515 C C . LEU B 1 77 ? -1.592 6.598 0.972 1 97.88 77 LEU B C 1
ATOM 1517 O O . LEU B 1 77 ? -0.682 6.777 0.16 1 97.88 77 LEU B O 1
ATOM 1521 N N . SER B 1 78 ? -1.88 7.434 1.939 1 97.25 78 SER B N 1
ATOM 1522 C CA . SER B 1 78 ? -1.007 8.586 2.16 1 97.25 78 SER B CA 1
ATOM 1523 C C . SER B 1 78 ? -0.916 8.93 3.643 1 97.25 78 SER B C 1
ATOM 1525 O O . SER B 1 78 ? -1.888 8.773 4.383 1 97.25 78 SER B O 1
ATOM 1527 N N . VAL B 1 79 ? 0.235 9.328 4.016 1 97 79 VAL B N 1
ATOM 1528 C CA . VAL B 1 79 ? 0.512 9.812 5.363 1 97 79 VAL B CA 1
ATOM 1529 C C . VAL B 1 79 ? 0.965 11.273 5.305 1 97 79 VAL B C 1
ATOM 1531 O O . VAL B 1 79 ? 1.781 11.641 4.453 1 97 79 VAL B O 1
ATOM 1534 N N . ALA B 1 80 ? 0.358 12.109 6.156 1 96.75 80 ALA B N 1
ATOM 1535 C CA . ALA B 1 80 ? 0.749 13.516 6.211 1 96.75 80 ALA B CA 1
ATOM 1536 C C . ALA B 1 80 ? 2.238 13.664 6.512 1 96.75 80 ALA B C 1
ATOM 1538 O O . ALA B 1 80 ? 2.803 12.875 7.273 1 96.75 80 ALA B O 1
ATOM 1539 N N . PRO B 1 81 ? 2.838 14.727 5.941 1 93.06 81 PRO B N 1
ATOM 1540 C CA . PRO B 1 81 ? 4.281 14.898 6.109 1 93.06 81 PRO B CA 1
ATOM 1541 C C . PRO B 1 81 ? 4.707 14.898 7.578 1 93.06 81 PRO B C 1
ATOM 1543 O O . PRO B 1 81 ? 5.723 14.297 7.93 1 93.06 81 PRO B O 1
ATOM 1546 N N . GLU B 1 82 ? 3.936 15.492 8.453 1 93.06 82 GLU B N 1
ATOM 1547 C CA . GLU B 1 82 ? 4.328 15.68 9.852 1 93.06 82 GLU B CA 1
ATOM 1548 C C . GLU B 1 82 ? 4.172 14.383 10.641 1 93.06 82 GLU B C 1
ATOM 1550 O O . GLU B 1 82 ? 4.633 14.289 11.781 1 93.06 82 GLU B O 1
ATOM 1555 N N . PHE B 1 83 ? 3.629 13.305 9.992 1 94.88 83 PHE B N 1
ATOM 1556 C CA . PHE B 1 83 ? 3.391 12.062 10.703 1 94.88 83 PHE B CA 1
ATOM 1557 C C . PHE B 1 83 ? 4.086 10.898 10.008 1 94.88 83 PHE B C 1
ATOM 1559 O O . PHE B 1 83 ? 3.705 9.734 10.195 1 94.88 83 PHE B O 1
ATOM 1566 N N . ARG B 1 84 ? 5.043 11.195 9.203 1 91.81 84 ARG B N 1
ATOM 1567 C CA . ARG B 1 84 ? 5.793 10.133 8.531 1 91.81 84 ARG B CA 1
ATOM 1568 C C . ARG B 1 84 ? 6.766 9.461 9.492 1 91.81 84 ARG B C 1
ATOM 1570 O O . ARG B 1 84 ? 6.965 9.93 10.609 1 91.81 84 ARG B O 1
ATOM 1577 N N . ARG B 1 85 ? 7.133 8.273 9.219 1 89.56 85 ARG B N 1
ATOM 1578 C CA . ARG B 1 85 ? 8.125 7.488 9.945 1 89.56 85 ARG B CA 1
ATOM 1579 C C . ARG B 1 85 ? 7.566 7.004 11.281 1 89.56 85 ARG B C 1
ATOM 1581 O O . ARG B 1 85 ? 8.312 6.863 12.258 1 89.56 85 ARG B O 1
ATOM 1588 N N . LEU B 1 86 ? 6.297 6.801 11.359 1 93.12 86 LEU B N 1
ATOM 1589 C CA . LEU B 1 86 ? 5.633 6.309 12.562 1 93.12 86 LEU B CA 1
ATOM 1590 C C . LEU B 1 86 ? 5.043 4.922 12.336 1 93.12 86 LEU B C 1
ATOM 1592 O O . LEU B 1 86 ? 4.348 4.387 13.195 1 93.12 86 LEU B O 1
ATOM 1596 N N . GLY B 1 87 ? 5.289 4.344 11.156 1 95 87 GLY B N 1
ATOM 1597 C CA . GLY B 1 87 ? 4.758 3.025 10.852 1 95 87 GLY B CA 1
ATOM 1598 C C . GLY B 1 87 ? 3.293 3.047 10.469 1 95 87 GLY B C 1
ATOM 1599 O O . GLY B 1 87 ? 2.613 2.02 10.531 1 95 87 GLY B O 1
ATOM 1600 N N . LEU B 1 88 ? 2.783 4.184 10.078 1 97.56 88 LEU B N 1
ATOM 1601 C CA . LEU B 1 88 ? 1.349 4.332 9.859 1 97.56 88 LEU B CA 1
ATOM 1602 C C . LEU B 1 88 ? 0.92 3.627 8.578 1 97.56 88 LEU B C 1
ATOM 1604 O O . LEU B 1 88 ? -0.161 3.037 8.523 1 97.56 88 LEU B O 1
ATOM 1608 N N . ALA B 1 89 ? 1.772 3.699 7.547 1 97.56 89 ALA B N 1
ATOM 1609 C CA . ALA B 1 89 ? 1.417 3.057 6.281 1 97.56 89 ALA B CA 1
ATOM 1610 C C . ALA B 1 89 ? 1.238 1.553 6.465 1 97.56 89 ALA B C 1
ATOM 1612 O O . ALA B 1 89 ? 0.263 0.974 5.98 1 97.56 89 ALA B O 1
ATOM 1613 N N . ALA B 1 90 ? 2.145 0.979 7.164 1 97.31 90 ALA B N 1
ATOM 1614 C CA . ALA B 1 90 ? 2.074 -0.457 7.426 1 97.31 90 ALA B CA 1
ATOM 1615 C C . ALA B 1 90 ? 0.853 -0.802 8.273 1 97.31 90 ALA B C 1
ATOM 1617 O O . ALA B 1 90 ? 0.185 -1.81 8.023 1 97.31 90 ALA B O 1
ATOM 1618 N N . LYS B 1 91 ? 0.532 0.005 9.227 1 97.94 91 LYS B N 1
ATOM 1619 C CA . LYS B 1 91 ? -0.625 -0.23 10.086 1 97.94 91 LYS B CA 1
ATOM 1620 C C . LYS B 1 91 ? -1.926 -0.143 9.289 1 97.94 91 LYS B C 1
ATOM 1622 O O . LYS B 1 91 ? -2.822 -0.971 9.461 1 97.94 91 LYS B O 1
ATOM 1627 N N . LEU B 1 92 ? -2.008 0.846 8.516 1 98.5 92 LEU B N 1
ATOM 1628 C CA . LEU B 1 92 ? -3.178 1.004 7.66 1 98.5 92 LEU B CA 1
ATOM 1629 C C . LEU B 1 92 ? -3.32 -0.181 6.711 1 98.5 92 LEU B C 1
ATOM 1631 O O . LEU B 1 92 ? -4.418 -0.716 6.539 1 98.5 92 LEU B O 1
ATOM 1635 N N . MET B 1 93 ? -2.215 -0.611 6.117 1 98.19 93 MET B N 1
ATOM 1636 C CA . MET B 1 93 ? -2.219 -1.766 5.223 1 98.19 93 MET B CA 1
ATOM 1637 C C . MET B 1 93 ? -2.662 -3.023 5.965 1 98.19 93 MET B C 1
ATOM 1639 O O . MET B 1 93 ? -3.432 -3.824 5.43 1 98.19 93 MET B O 1
ATOM 1643 N N . GLU B 1 94 ? -2.135 -3.178 7.133 1 97.69 94 GLU B N 1
ATOM 1644 C CA . GLU B 1 94 ? -2.482 -4.352 7.934 1 97.69 94 GLU B CA 1
ATOM 1645 C C . GLU B 1 94 ? -3.984 -4.406 8.203 1 97.69 94 GLU B C 1
ATOM 1647 O O . GLU B 1 94 ? -4.617 -5.445 8.023 1 97.69 94 GLU B O 1
ATOM 1652 N N . LEU B 1 95 ? -4.512 -3.314 8.617 1 97.5 95 LEU B N 1
ATOM 1653 C CA . LEU B 1 95 ? -5.938 -3.293 8.914 1 97.5 95 LEU B CA 1
ATOM 1654 C C . LEU B 1 95 ? -6.758 -3.539 7.652 1 97.5 95 LEU B C 1
ATOM 1656 O O . LEU B 1 95 ? -7.727 -4.305 7.676 1 97.5 95 LEU B O 1
ATOM 1660 N N . LEU B 1 96 ? -6.41 -2.898 6.555 1 97.06 96 LEU B N 1
ATOM 1661 C CA . LEU B 1 96 ? -7.145 -3.113 5.312 1 97.06 96 LEU B CA 1
ATOM 1662 C C . LEU B 1 96 ? -7.066 -4.574 4.883 1 97.06 96 LEU B C 1
ATOM 1664 O O . LEU B 1 96 ? -8.047 -5.133 4.391 1 97.06 96 LEU B O 1
ATOM 1668 N N . GLU B 1 97 ? -5.902 -5.117 4.984 1 96.06 97 GLU B N 1
ATOM 1669 C CA . GLU B 1 97 ? -5.73 -6.527 4.641 1 96.06 97 GLU B CA 1
ATOM 1670 C C . GLU B 1 97 ? -6.617 -7.418 5.508 1 96.06 97 GLU B C 1
ATOM 1672 O O . GLU B 1 97 ? -7.234 -8.359 5.008 1 96.06 97 GLU B O 1
ATOM 1677 N N . GLU B 1 98 ? -6.695 -7.105 6.773 1 95.12 98 GLU B N 1
ATOM 1678 C CA . GLU B 1 98 ? -7.562 -7.855 7.676 1 95.12 98 GLU B CA 1
ATOM 1679 C C . GLU B 1 98 ? -9.023 -7.75 7.25 1 95.12 98 GLU B C 1
ATOM 1681 O O . GLU B 1 98 ? -9.75 -8.75 7.254 1 95.12 98 GLU B O 1
ATOM 1686 N N . ILE B 1 99 ? -9.438 -6.637 6.926 1 93.88 99 ILE B N 1
ATOM 1687 C CA . ILE B 1 99 ? -10.805 -6.395 6.484 1 93.88 99 ILE B CA 1
ATOM 1688 C C . ILE B 1 99 ? -11.086 -7.195 5.211 1 93.88 99 ILE B C 1
ATOM 1690 O O . ILE B 1 99 ? -12.133 -7.832 5.09 1 93.88 99 ILE B O 1
ATOM 1694 N N . SER B 1 100 ? -10.148 -7.121 4.277 1 91.69 100 SER B N 1
ATOM 1695 C CA . SER B 1 100 ? -10.297 -7.844 3.02 1 91.69 100 SER B CA 1
ATOM 1696 C C . SER B 1 100 ? -10.438 -9.344 3.26 1 91.69 100 SER B C 1
ATOM 1698 O O . SER B 1 100 ? -11.203 -10.023 2.57 1 91.69 100 SER B O 1
ATOM 1700 N N . GLU B 1 101 ? -9.742 -9.836 4.238 1 88.75 101 GLU B N 1
ATOM 1701 C CA . GLU B 1 101 ? -9.797 -11.258 4.566 1 88.75 101 GLU B CA 1
ATOM 1702 C C . GLU B 1 101 ? -11.148 -11.633 5.176 1 88.75 101 GLU B C 1
ATOM 1704 O O . GLU B 1 101 ? -11.688 -12.703 4.883 1 88.75 101 GLU B O 1
ATOM 1709 N N . ARG B 1 102 ? -11.641 -10.828 5.941 1 85.5 102 ARG B N 1
ATOM 1710 C CA . ARG B 1 102 ? -12.922 -11.086 6.582 1 85.5 102 ARG B CA 1
ATOM 1711 C C . ARG B 1 102 ? -14.062 -11.055 5.566 1 85.5 102 ARG B C 1
ATOM 1713 O O . ARG B 1 102 ? -15.008 -11.844 5.652 1 85.5 102 ARG B O 1
ATOM 1720 N N . TYR B 1 103 ? -13.977 -10.078 4.707 1 79.75 103 TYR B N 1
ATOM 1721 C CA . TYR B 1 103 ? -15 -9.977 3.664 1 79.75 103 TYR B CA 1
ATOM 1722 C C . TYR B 1 103 ? -15.062 -11.25 2.834 1 79.75 103 TYR B C 1
ATOM 1724 O O . TYR B 1 103 ? -16.156 -11.734 2.508 1 79.75 103 TYR B O 1
ATOM 1732 N N . GLU B 1 104 ? -14 -11.797 2.502 1 74.81 104 GLU B N 1
ATOM 1733 C CA . GLU B 1 104 ? -13.953 -13.016 1.702 1 74.81 104 GLU B CA 1
ATOM 1734 C C . GLU B 1 104 ? -14.555 -14.195 2.461 1 74.81 104 GLU B C 1
ATOM 1736 O O . GLU B 1 104 ? -15.273 -15.008 1.882 1 74.81 104 GLU B O 1
ATOM 1741 N N . GLU B 1 105 ? -14.211 -14.25 3.705 1 73.44 105 GLU B N 1
ATOM 1742 C CA . GLU B 1 105 ? -14.742 -15.336 4.535 1 73.44 105 GLU B CA 1
ATOM 1743 C C . GLU B 1 105 ? -16.266 -15.242 4.656 1 73.44 105 GLU B C 1
ATOM 1745 O O . GLU B 1 105 ? -16.938 -16.266 4.691 1 73.44 105 GLU B O 1
ATOM 1750 N N . SER B 1 106 ? -16.719 -14.078 4.762 1 70 106 SER B N 1
ATOM 1751 C CA . SE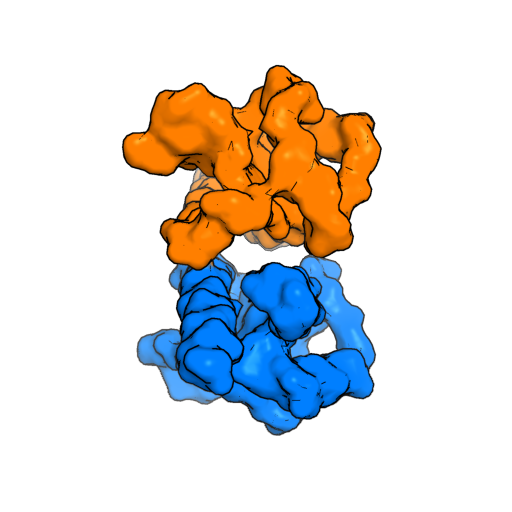R B 1 106 ? -18.156 -13.875 4.93 1 70 106 SER B CA 1
ATOM 1752 C C . SER B 1 106 ? -18.906 -14.203 3.648 1 70 106 SER B C 1
ATOM 1754 O O . SER B 1 106 ? -20.047 -14.672 3.695 1 70 106 SER B O 1
ATOM 1756 N N . THR B 1 107 ? -18.344 -13.875 2.582 1 61.28 107 THR B N 1
ATOM 1757 C CA . THR B 1 107 ? -18.984 -14.164 1.31 1 61.28 107 THR B CA 1
ATOM 1758 C C . THR B 1 107 ? -19 -15.664 1.029 1 61.28 107 THR B C 1
ATOM 1760 O O . THR B 1 107 ? -19.891 -16.172 0.346 1 61.28 107 THR B O 1
ATOM 1763 N N . PHE B 1 108 ? -18.016 -16.438 1.514 1 55.06 108 PHE B N 1
ATOM 1764 C CA . PHE B 1 108 ? -17.984 -17.891 1.344 1 55.06 108 PHE B CA 1
ATOM 1765 C C . PHE B 1 108 ? -18.922 -18.562 2.334 1 55.06 108 PHE B C 1
ATOM 1767 O O . PHE B 1 108 ? -19.453 -19.656 2.061 1 55.06 108 PHE B O 1
ATOM 1774 N N . GLN B 1 109 ? -19.062 -18.125 3.572 1 46.19 109 GLN B N 1
ATOM 1775 C CA . GLN B 1 109 ? -19.953 -18.781 4.52 1 46.19 109 GLN B CA 1
ATOM 1776 C C . GLN B 1 109 ? -21.406 -18.625 4.086 1 46.19 109 GLN B C 1
ATOM 1778 O O . GLN B 1 109 ? -22.281 -19.375 4.551 1 46.19 109 GLN B O 1
ATOM 1783 N N . GLY B 1 110 ? -21.734 -17.641 3.387 1 40.06 110 GLY B N 1
ATOM 1784 C CA . GLY B 1 110 ? -23.125 -17.547 3.018 1 40.06 110 GLY B CA 1
ATOM 1785 C C . GLY B 1 110 ? -23.562 -18.625 2.043 1 40.06 110 GLY B C 1
ATOM 1786 O O . GLY B 1 110 ? -24.719 -18.656 1.618 1 40.06 110 GLY B O 1
ATOM 1787 N N . TYR B 1 111 ? -22.625 -19.359 1.426 1 35.28 111 TYR B N 1
ATOM 1788 C CA . TYR B 1 111 ? -23.25 -20.484 0.744 1 35.28 111 TYR B CA 1
ATOM 1789 C C . TYR B 1 111 ? -23.406 -21.672 1.684 1 35.28 111 TYR B C 1
ATOM 1791 O O . TYR B 1 111 ? -22.562 -21.891 2.562 1 35.28 111 TYR B O 1
#

Radius of gyration: 17.75 Å; Cα contacts (8 Å, |Δi|>4): 364; chains: 2; bounding box: 49×45×40 Å

Secondary structure (DSSP, 8-state):
--EEEE--GGGGGTTHHHHTSTTS----HHHHHHHHHH-GGGEEEEE-TTS-EEEEEEEEEEEETTTTEEEEEEEEEEE-GGGTTSSHHHHHHHHHHHHHHHHHHHHHHT-/--EEEE--GGGGGTTHHHHTSTTS----HHHHHHHHHH-GGGEEEEE-TTS-EEEEEEEEEEEETTTTEEEEEEEEEEE-GGGTTSSHHHHHHHHHHHHHHHHHHHHHHT-

Nearest PDB structures (foldseek):
  6vp9-assembly1_A  TM=9.344E-01  e=2.554E-15  Homo sapiens
  8g0l-assembly1_A  TM=9.254E-01  e=6.073E-16  Homo sapiens
  6zmp-assembly2_B  TM=8.977E-01  e=6.123E-10  Thermochaetoides thermophila DSM 1495
  5k04-assembly1_B  TM=9.216E-01  e=7.780E-10  Candida albicans WO-1
  4kvm-assembly1_E  TM=8.309E-01  e=4.697E-07  Schizosaccharomyces pombe 972h-

Foldseek 3Di:
DKDKDFDDLVCVVACCLWCVPPVFDDDDSVVVVVQCVAPRQQWIWIADPVGHTFKIWHWDWDDDLVVLDIDIDTDGITGRPVNPPVCVRVVRVVSNRVVSVVVSVVSVVVD/DKDKDFDDLVCVVACCLWCVPPVFDDDDSVVVVVQCVQPRQQWIWIADPVGHTFKIWHWDWDDDLVVLDIDIDTDGITGRPVNPPVCVRVVRVVSNVVVSVVVSVVSVVVD

Solvent-accessible surface area (backbone atoms only — not comparable to full-atom values): 12596 Å² total; per-residue (Å²): 105,79,41,81,43,72,56,54,79,70,46,75,79,56,42,51,72,35,50,69,37,88,85,38,90,69,77,59,68,69,57,56,48,50,40,49,73,74,26,41,88,37,24,34,29,34,28,38,74,86,64,48,63,36,28,38,35,32,28,40,81,45,70,38,79,92,71,69,39,69,44,68,40,82,75,46,72,46,58,11,78,94,50,58,88,69,60,55,68,23,50,49,40,40,52,48,51,51,48,42,45,49,52,46,51,52,62,58,63,72,103,105,78,41,80,41,73,56,52,78,72,46,76,79,55,42,51,73,36,49,67,37,88,86,39,90,70,76,57,68,69,57,57,48,50,39,50,72,74,25,41,88,35,24,35,30,35,27,39,76,87,64,48,61,35,28,38,37,32,28,40,82,46,70,37,79,91,72,71,41,68,44,68,41,82,75,47,72,49,58,12,76,94,49,58,87,70,60,54,68,24,50,49,40,39,52,47,52,51,49,41,47,49,52,45,52,54,63,56,62,72,103